Protein AF-A0A085VXF8-F1 (afdb_monomer_lite)

Radius of gyration: 22.29 Å; chains: 1; bounding box: 67×52×54 Å

Secondary structure (DSSP, 8-state):
------THHHHHHHHHHHHH---TT--SHHHHHHHHHHHHHHHHHHH-GGGS-HHHHHHHHTTHHHHHHHHHTTS--------------HHHHHHHHHHHHT--SHHHHHHHHHHHHHHHHHHHHHHHTSEEEE-TTSTT-EEEHHHHHHHHHHHHHHHH-HHHHHHHHHHHHHHHHHHHHS-HHHHHHHHHHHHHHHHHHIIIII-S--GGGT-THHHHHHHHHHHHHHHT-S--PPPPP-TTTT--

Organism: NCBI:txid394096

Structure (mmCIF, N/CA/C/O backbone):
data_AF-A0A085VXF8-F1
#
_entry.id   AF-A0A085VXF8-F1
#
loop_
_atom_site.group_PDB
_atom_site.id
_atom_site.type_symbol
_atom_site.label_atom_id
_atom_site.label_alt_id
_atom_site.label_comp_id
_atom_site.label_asym_id
_atom_site.label_entity_id
_atom_site.label_seq_id
_atom_site.pdbx_PDB_ins_code
_atom_site.Cartn_x
_atom_site.Cartn_y
_atom_site.Cartn_z
_atom_site.occupancy
_atom_site.B_iso_or_equiv
_atom_site.auth_seq_id
_atom_site.auth_comp_id
_atom_site.auth_asym_id
_atom_site.auth_atom_id
_atom_site.pdbx_PDB_model_num
ATOM 1 N N . MET A 1 1 ? -30.472 31.594 19.551 1.00 33.88 1 MET A N 1
ATOM 2 C CA . MET A 1 1 ? -30.897 31.025 18.254 1.00 33.88 1 MET A CA 1
ATOM 3 C C . MET A 1 1 ? -29.659 30.904 17.378 1.00 33.88 1 MET A C 1
ATOM 5 O O . MET A 1 1 ? -29.205 31.910 16.859 1.00 33.88 1 MET A O 1
ATOM 9 N N . VAL A 1 2 ? -29.049 29.718 17.310 1.00 32.12 2 VAL A N 1
ATOM 10 C CA . VAL A 1 2 ? -27.906 29.449 16.421 1.00 32.12 2 VAL A CA 1
ATOM 11 C C . VAL A 1 2 ? -28.437 28.615 15.266 1.00 32.12 2 VAL A C 1
ATOM 13 O O . VAL A 1 2 ? -28.963 27.520 15.462 1.00 32.12 2 VAL A O 1
ATOM 16 N N . GLU A 1 3 ? -28.378 29.188 14.076 1.00 31.44 3 GLU A N 1
ATOM 17 C CA . GLU A 1 3 ? -28.902 28.618 12.847 1.00 31.44 3 GLU A CA 1
ATOM 18 C C . GLU A 1 3 ? -28.078 27.383 12.447 1.00 31.44 3 GLU A C 1
ATOM 20 O O . GLU A 1 3 ? -26.906 27.480 12.084 1.00 31.44 3 GLU A O 1
ATOM 25 N N . ARG A 1 4 ? -28.682 26.189 12.551 1.00 34.66 4 ARG A N 1
ATOM 26 C CA . ARG A 1 4 ? -28.128 24.938 12.011 1.00 34.66 4 ARG A CA 1
ATOM 27 C C . ARG A 1 4 ? -28.086 25.048 10.485 1.00 34.66 4 ARG A C 1
ATOM 29 O O . ARG A 1 4 ? -29.091 24.828 9.808 1.00 34.66 4 ARG A O 1
ATOM 36 N N . SER A 1 5 ? -26.923 25.378 9.936 1.00 37.81 5 SER A N 1
ATOM 37 C CA . SER A 1 5 ? -26.675 25.334 8.497 1.00 37.81 5 SER A CA 1
ATOM 38 C C . SER A 1 5 ? -26.764 23.882 7.999 1.00 37.81 5 SER A C 1
ATOM 40 O O . SER A 1 5 ? -26.088 22.971 8.471 1.00 37.81 5 SER A O 1
ATOM 42 N N . ARG A 1 6 ? -27.710 23.654 7.082 1.00 37.44 6 ARG A N 1
ATOM 43 C CA . ARG A 1 6 ? -28.187 22.333 6.647 1.00 37.44 6 ARG A CA 1
ATOM 44 C C . ARG A 1 6 ? -27.132 21.570 5.810 1.00 37.44 6 ARG A C 1
ATOM 46 O O . ARG A 1 6 ? -26.628 22.136 4.837 1.00 37.44 6 ARG A O 1
ATOM 53 N N . PRO A 1 7 ? -26.884 20.268 6.072 1.00 39.09 7 PRO A N 1
ATOM 54 C CA . PRO A 1 7 ? -25.889 19.438 5.367 1.00 39.09 7 PRO A CA 1
ATOM 55 C C . PRO A 1 7 ? -26.190 19.176 3.876 1.00 39.09 7 PRO A C 1
ATOM 57 O O . PRO A 1 7 ? -25.305 18.773 3.122 1.00 39.09 7 PRO A O 1
ATOM 60 N N . HIS A 1 8 ? -27.403 19.468 3.397 1.00 40.31 8 HIS A N 1
ATOM 61 C CA . HIS A 1 8 ? -27.790 19.227 2.001 1.00 40.31 8 HIS A CA 1
ATOM 62 C C . HIS A 1 8 ? -27.061 20.112 0.973 1.00 40.31 8 HIS A C 1
ATOM 64 O O . HIS A 1 8 ? -26.901 19.709 -0.180 1.00 40.31 8 HIS A O 1
ATOM 70 N N . ARG A 1 9 ? -26.566 21.300 1.352 1.00 36.03 9 ARG A N 1
ATOM 71 C CA . ARG A 1 9 ? -25.911 22.208 0.388 1.00 36.03 9 ARG A CA 1
ATOM 72 C C . ARG A 1 9 ? -24.491 21.771 0.002 1.00 36.03 9 ARG A C 1
ATOM 74 O O . ARG A 1 9 ? -24.090 22.004 -1.134 1.00 36.03 9 ARG A O 1
ATOM 81 N N . PHE A 1 10 ? -23.764 21.075 0.879 1.00 40.28 10 PHE A N 1
ATOM 82 C CA . PHE A 1 10 ? -22.385 20.639 0.609 1.00 40.28 10 PHE A CA 1
ATOM 83 C C . PHE A 1 10 ? -22.302 19.364 -0.233 1.00 40.28 10 PHE A C 1
ATOM 85 O O . PHE A 1 10 ? -21.472 19.292 -1.136 1.00 40.28 10 PHE A O 1
ATOM 92 N N . MET A 1 11 ? -23.210 18.407 -0.021 1.00 34.22 11 MET A N 1
ATOM 93 C CA . MET A 1 11 ? -23.306 17.214 -0.872 1.00 34.22 11 MET A CA 1
ATOM 94 C C . MET A 1 11 ? -23.676 17.596 -2.311 1.00 34.22 11 MET A C 1
ATOM 96 O O . MET A 1 11 ? -23.074 17.112 -3.266 1.00 34.22 11 MET A O 1
ATOM 100 N N . THR A 1 12 ? -24.571 18.579 -2.459 1.00 36.88 12 THR A N 1
ATOM 101 C CA . THR A 1 12 ? -24.902 19.170 -3.761 1.00 36.88 12 THR A CA 1
ATOM 102 C C . THR A 1 12 ? -23.694 19.889 -4.370 1.00 36.88 12 THR A C 1
ATOM 104 O O . THR A 1 12 ? -23.459 19.751 -5.561 1.00 36.88 12 THR A O 1
ATOM 107 N N . CYS A 1 13 ? -22.884 20.602 -3.578 1.00 30.55 13 CYS A N 1
ATOM 108 C CA . CYS A 1 13 ? -21.695 21.308 -4.069 1.00 30.55 13 CYS A CA 1
ATOM 109 C C . CYS A 1 13 ? -20.580 20.352 -4.528 1.00 30.55 13 CYS A C 1
ATOM 111 O O . CYS A 1 13 ? -19.972 20.596 -5.560 1.00 30.55 13 CYS A O 1
ATOM 113 N N . PHE A 1 14 ? -20.361 19.231 -3.832 1.00 39.06 14 PHE A N 1
ATOM 114 C CA . PHE A 1 14 ? -19.355 18.226 -4.203 1.00 39.06 14 PHE A CA 1
ATOM 115 C C . PHE A 1 14 ? -19.774 17.412 -5.440 1.00 39.06 14 PHE A C 1
ATOM 117 O O . PHE A 1 14 ? -18.966 17.195 -6.339 1.00 39.06 14 PHE A O 1
ATOM 124 N N . ILE A 1 15 ? -21.061 17.055 -5.557 1.00 41.81 15 ILE A N 1
ATOM 125 C CA . ILE A 1 15 ? -21.627 16.460 -6.782 1.00 41.81 15 ILE A CA 1
ATOM 126 C C . ILE A 1 15 ? -21.530 17.448 -7.955 1.00 41.81 15 ILE A C 1
ATOM 128 O O . ILE A 1 15 ? -21.211 17.048 -9.073 1.00 41.81 15 ILE A O 1
ATOM 132 N N . LYS A 1 16 ? -21.743 18.746 -7.705 1.00 33.66 16 LYS A N 1
ATOM 133 C CA . LYS A 1 16 ? -21.642 19.802 -8.721 1.00 33.66 16 LYS A CA 1
ATOM 134 C C . LYS A 1 16 ? -20.190 20.093 -9.115 1.00 33.66 16 LYS A C 1
ATOM 136 O O . LYS A 1 16 ? -19.947 20.283 -10.298 1.00 33.66 16 LYS A O 1
ATOM 141 N N . LEU A 1 17 ? -19.230 20.016 -8.187 1.00 37.47 17 LEU A N 1
ATOM 142 C CA . LEU A 1 17 ? -17.788 20.104 -8.471 1.00 37.47 17 LEU A CA 1
ATOM 143 C C . LEU A 1 17 ? -17.320 18.931 -9.346 1.00 37.47 17 LEU A C 1
ATOM 145 O O . LEU A 1 17 ? -16.603 19.132 -10.319 1.00 37.47 17 LEU A O 1
ATOM 149 N N . MET A 1 18 ? -17.813 17.725 -9.052 1.00 39.22 18 MET A N 1
ATOM 150 C CA . MET A 1 18 ? -17.578 16.509 -9.843 1.00 39.22 18 MET A CA 1
ATOM 151 C C . MET A 1 18 ? -18.364 16.484 -11.168 1.00 39.22 18 MET A C 1
ATOM 153 O O . MET A 1 18 ? -18.125 15.617 -12.000 1.00 39.22 18 MET A O 1
ATOM 157 N N . SER A 1 19 ? -19.298 17.420 -11.374 1.00 40.38 19 SER A N 1
ATOM 158 C CA . SER A 1 19 ? -20.046 17.592 -12.629 1.00 40.38 19 SER A CA 1
ATOM 159 C C . SER A 1 19 ? -19.502 18.731 -13.504 1.00 40.38 19 SER A C 1
ATOM 161 O O . SER A 1 19 ? -19.897 18.832 -14.664 1.00 40.38 19 SER A O 1
ATOM 163 N N . TYR A 1 20 ? -18.629 19.605 -12.976 1.00 34.12 20 TYR A N 1
ATOM 164 C CA . TYR A 1 20 ? -18.229 20.846 -13.658 1.00 34.12 20 TYR A CA 1
ATOM 165 C C . TYR A 1 20 ? -16.979 20.723 -14.540 1.00 34.12 20 TYR A C 1
ATOM 167 O O . TYR A 1 20 ? -16.757 21.573 -15.396 1.00 34.12 20 TYR A O 1
ATOM 175 N N . HIS A 1 21 ? -16.194 19.653 -14.415 1.00 40.59 21 HIS A N 1
ATOM 176 C CA . HIS A 1 21 ? -15.080 19.397 -15.328 1.00 40.59 21 HIS A CA 1
ATOM 177 C C . HIS A 1 21 ? -15.437 18.319 -16.345 1.00 40.59 21 HIS A C 1
ATOM 179 O O . HIS A 1 21 ? -14.967 17.189 -16.292 1.00 40.59 21 HIS A O 1
ATOM 185 N N . ARG A 1 22 ? -16.232 18.716 -17.343 1.00 39.28 22 ARG A N 1
ATOM 186 C CA . ARG A 1 22 ? -16.152 18.101 -18.668 1.00 39.28 22 ARG A CA 1
ATOM 187 C C . ARG A 1 22 ? -14.847 18.617 -19.291 1.00 39.28 22 ARG A C 1
ATOM 189 O O . ARG A 1 22 ? -14.858 19.626 -19.984 1.00 39.28 22 ARG A O 1
ATOM 196 N N . LEU A 1 23 ? -13.708 18.020 -18.931 1.00 38.38 23 LEU A N 1
ATOM 197 C CA . LEU A 1 23 ? -12.455 18.243 -19.652 1.00 38.38 23 LEU A CA 1
ATOM 198 C C . LEU A 1 23 ? -12.508 17.351 -20.896 1.00 38.38 23 LEU A C 1
ATOM 200 O O . LEU A 1 23 ? -12.440 16.129 -20.753 1.00 38.38 23 LEU A O 1
ATOM 204 N N . PRO A 1 24 ? -12.694 17.916 -22.100 1.00 35.72 24 PRO A N 1
ATOM 205 C CA . PRO A 1 24 ? -12.599 17.127 -23.314 1.00 35.72 24 PRO A CA 1
ATOM 206 C C . PRO A 1 24 ? -11.140 16.667 -23.443 1.00 35.72 24 PRO A C 1
ATOM 208 O O . PRO A 1 24 ? -10.245 17.506 -23.384 1.00 35.72 24 PRO A O 1
ATOM 211 N N . HIS A 1 25 ? -10.925 15.353 -23.593 1.00 41.78 25 HIS A N 1
ATOM 212 C CA . HIS A 1 25 ? -9.652 14.661 -23.899 1.00 41.78 25 HIS A CA 1
ATOM 213 C C . HIS A 1 25 ? -8.932 13.813 -22.830 1.00 41.78 25 HIS A C 1
ATOM 215 O O . HIS A 1 25 ? -7.767 13.483 -23.033 1.00 41.78 25 HIS A O 1
ATOM 221 N N . VAL A 1 26 ? -9.586 13.320 -21.773 1.00 40.56 26 VAL A N 1
ATOM 222 C CA . VAL A 1 26 ? -9.009 12.203 -20.981 1.00 40.56 26 VAL A CA 1
ATOM 223 C C . VAL A 1 26 ? -10.089 11.158 -20.694 1.00 40.56 26 VAL A C 1
ATOM 225 O O . VAL A 1 26 ? -10.681 11.120 -19.618 1.00 40.56 26 VAL A O 1
ATOM 228 N N . GLU A 1 27 ? -10.440 10.372 -21.712 1.00 47.41 27 GLU A N 1
ATOM 229 C CA . GLU A 1 27 ? -11.676 9.580 -21.734 1.00 47.41 27 GLU A CA 1
ATOM 230 C C . GLU A 1 27 ? -11.461 8.104 -21.371 1.00 47.41 27 GLU A C 1
ATOM 232 O O . GLU A 1 27 ? -10.589 7.427 -21.911 1.00 47.41 27 GLU A O 1
ATOM 237 N N . GLY A 1 28 ? -12.306 7.613 -20.458 1.00 38.22 28 GLY A N 1
ATOM 238 C CA . GLY A 1 28 ? -12.488 6.197 -20.143 1.00 38.22 28 GLY A CA 1
ATOM 239 C C . GLY A 1 28 ? -12.200 5.864 -18.683 1.00 38.22 28 GLY A C 1
ATOM 240 O O . GLY A 1 28 ? -13.089 5.876 -17.835 1.00 38.22 28 GLY A O 1
ATOM 241 N N . GLU A 1 29 ? -10.945 5.557 -18.380 1.00 40.38 29 GLU A N 1
ATOM 242 C CA . GLU A 1 29 ? -10.567 4.820 -17.166 1.00 40.38 29 GLU A CA 1
ATOM 243 C C . GLU A 1 29 ? -10.688 5.642 -15.872 1.00 40.38 29 GLU A C 1
ATOM 245 O O . GLU A 1 29 ? -11.128 5.128 -14.842 1.00 40.38 29 GLU A O 1
ATOM 250 N N . PHE A 1 30 ? -10.373 6.940 -15.919 1.00 37.78 30 PHE A N 1
ATOM 251 C CA . PHE A 1 30 ? -10.487 7.829 -14.756 1.00 37.78 30 PHE A CA 1
ATOM 252 C C . PHE A 1 30 ? -11.949 8.071 -14.353 1.00 37.78 30 PHE A C 1
ATOM 254 O O . PHE A 1 30 ? -12.288 8.062 -13.169 1.00 37.78 30 PHE A O 1
ATOM 261 N N . GLN A 1 31 ? -12.834 8.218 -15.341 1.00 41.28 31 GLN A N 1
ATOM 262 C CA . GLN A 1 31 ? -14.266 8.387 -15.109 1.00 41.28 31 GLN A CA 1
ATOM 263 C C . GLN A 1 31 ? -14.889 7.100 -14.549 1.00 41.28 31 GLN A C 1
ATOM 265 O O . GLN A 1 31 ? -15.663 7.160 -13.597 1.00 41.28 31 GLN A O 1
ATOM 270 N N . VAL A 1 32 ? -14.458 5.933 -15.041 1.00 40.25 32 VAL A N 1
ATOM 271 C CA . VAL A 1 32 ? -14.844 4.622 -14.495 1.00 40.25 32 VAL A CA 1
ATOM 272 C C . VAL A 1 32 ? -14.402 4.464 -13.039 1.00 40.25 32 VAL A C 1
ATOM 274 O O . VAL A 1 32 ? -15.183 3.977 -12.227 1.00 40.25 32 VAL A O 1
ATOM 277 N N . ALA A 1 33 ? -13.199 4.912 -12.666 1.00 39.12 33 ALA A N 1
ATOM 278 C CA . ALA A 1 33 ? -12.745 4.876 -11.275 1.00 39.12 33 ALA A CA 1
ATOM 279 C C . ALA A 1 33 ? -13.597 5.784 -10.369 1.00 39.12 33 ALA A C 1
ATOM 281 O O . ALA A 1 33 ? -14.005 5.376 -9.282 1.00 39.12 33 ALA A O 1
ATOM 282 N N . VAL A 1 34 ? -13.929 6.991 -10.834 1.00 42.81 34 VAL A N 1
ATOM 283 C CA . VAL A 1 34 ? -14.815 7.922 -10.120 1.00 42.81 34 VAL A CA 1
ATOM 284 C C . VAL A 1 34 ? -16.231 7.355 -9.963 1.00 42.81 34 VAL A C 1
ATOM 286 O O . VAL A 1 34 ? -16.817 7.448 -8.881 1.00 42.81 34 VAL A O 1
ATOM 289 N N . ASP A 1 35 ? -16.776 6.729 -11.004 1.00 41.25 35 ASP A N 1
ATOM 290 C CA . ASP A 1 35 ? -18.110 6.127 -10.983 1.00 41.25 35 ASP A CA 1
ATOM 291 C C . ASP A 1 35 ? -18.150 4.817 -10.180 1.00 41.25 35 ASP A C 1
ATOM 293 O O . ASP A 1 35 ? -19.135 4.549 -9.491 1.00 41.25 35 ASP A O 1
ATOM 297 N N . ALA A 1 36 ? -17.060 4.047 -10.159 1.00 40.09 36 ALA A N 1
ATOM 298 C CA . ALA A 1 36 ? -16.898 2.881 -9.294 1.00 40.09 36 ALA A CA 1
ATOM 299 C C . ALA A 1 36 ? -16.831 3.284 -7.816 1.00 40.09 36 ALA A C 1
ATOM 301 O O . ALA A 1 36 ? -17.481 2.655 -6.980 1.00 40.09 36 ALA A O 1
ATOM 302 N N . VAL A 1 37 ? -16.125 4.376 -7.494 1.00 42.75 37 VAL A N 1
ATOM 303 C CA . VAL A 1 37 ? -16.149 4.967 -6.150 1.00 42.75 37 VAL A CA 1
ATOM 304 C C . VAL A 1 37 ? -17.568 5.407 -5.815 1.00 42.75 37 VAL A C 1
ATOM 306 O O . VAL A 1 37 ? -18.095 4.976 -4.797 1.00 42.75 37 VAL A O 1
ATOM 309 N N . ARG A 1 38 ? -18.244 6.163 -6.688 1.00 43.91 38 ARG A N 1
ATOM 310 C CA . ARG A 1 38 ? -19.644 6.578 -6.492 1.00 43.91 38 ARG A CA 1
ATOM 311 C C . ARG A 1 38 ? -20.573 5.384 -6.224 1.00 43.91 38 ARG A C 1
ATOM 313 O O . ARG A 1 38 ? -21.337 5.425 -5.266 1.00 43.91 38 ARG A O 1
ATOM 320 N N . CYS A 1 39 ? -20.467 4.310 -7.004 1.00 37.50 39 CYS A N 1
ATOM 321 C CA . CYS A 1 39 ? -21.265 3.093 -6.844 1.00 37.50 39 CYS A CA 1
ATOM 322 C C . CYS A 1 39 ? -20.961 2.359 -5.525 1.00 37.50 39 CYS A C 1
ATOM 324 O O . CYS A 1 39 ? -21.882 1.948 -4.817 1.00 37.50 39 CYS A O 1
ATOM 326 N N . ALA A 1 40 ? -19.684 2.254 -5.142 1.00 40.47 40 ALA A N 1
ATOM 327 C CA . ALA A 1 40 ? -19.268 1.646 -3.879 1.00 40.47 40 ALA A CA 1
ATOM 328 C C . ALA A 1 40 ? -19.741 2.455 -2.659 1.00 40.47 40 ALA A C 1
ATOM 330 O O . ALA A 1 40 ? -20.196 1.870 -1.675 1.00 40.47 40 ALA A O 1
ATOM 331 N N . LEU A 1 41 ? -19.707 3.793 -2.741 1.00 42.09 41 LEU A N 1
ATOM 332 C CA . LEU A 1 41 ? -20.268 4.694 -1.728 1.00 42.09 41 LEU A CA 1
ATOM 333 C C . LEU A 1 41 ? -21.777 4.451 -1.557 1.00 42.09 41 LEU A C 1
ATOM 335 O O . LEU A 1 41 ? -22.259 4.340 -0.430 1.00 42.09 41 LEU A O 1
ATOM 339 N N . THR A 1 42 ? -22.515 4.318 -2.665 1.00 42.88 42 THR A N 1
ATOM 340 C CA . THR A 1 42 ? -23.961 4.054 -2.654 1.00 42.88 42 THR A CA 1
ATOM 341 C C . THR A 1 42 ? -24.287 2.663 -2.108 1.00 42.88 42 THR A C 1
ATOM 343 O O . THR A 1 42 ? -25.163 2.534 -1.258 1.00 42.88 42 THR A O 1
ATOM 346 N N . GLN A 1 43 ? -23.564 1.616 -2.516 1.00 38.03 43 GLN A N 1
ATOM 347 C CA . GLN A 1 43 ? -23.802 0.265 -1.998 1.00 38.03 43 GLN A CA 1
ATOM 348 C C . GLN A 1 43 ? -23.461 0.118 -0.515 1.00 38.03 43 GLN A C 1
ATOM 350 O O . GLN A 1 43 ? -24.142 -0.620 0.196 1.00 38.03 43 GLN A O 1
ATOM 355 N N . GLN A 1 44 ? -22.419 0.800 -0.036 1.00 39.72 44 GLN A N 1
ATOM 356 C CA . GLN A 1 44 ? -22.062 0.763 1.377 1.00 39.72 44 GLN A CA 1
ATOM 357 C C . GLN A 1 44 ? -23.081 1.525 2.233 1.00 39.72 44 GLN A C 1
ATOM 359 O O . GLN A 1 44 ? -23.408 1.061 3.321 1.00 39.72 44 GLN A O 1
ATOM 364 N N . TYR A 1 45 ? -23.635 2.631 1.726 1.00 39.84 45 TYR A N 1
ATOM 365 C CA . TYR A 1 45 ? -24.741 3.342 2.373 1.00 39.84 45 TYR A CA 1
ATOM 366 C C . TYR A 1 45 ? -25.984 2.451 2.531 1.00 39.84 45 TYR A C 1
ATOM 368 O O . TYR A 1 45 ? -26.611 2.450 3.582 1.00 39.84 45 TYR A O 1
ATOM 376 N N . LEU A 1 46 ? -26.291 1.631 1.520 1.00 42.84 46 LEU A N 1
ATOM 377 C CA . LEU A 1 46 ? -27.424 0.699 1.542 1.00 42.84 46 LEU A CA 1
ATOM 378 C C . LEU A 1 46 ? -27.207 -0.536 2.439 1.00 42.84 46 LEU A C 1
ATOM 380 O O . LEU A 1 46 ? -28.179 -1.179 2.824 1.00 42.84 46 LEU A O 1
ATOM 384 N N . ARG A 1 47 ? -25.956 -0.894 2.762 1.00 43.16 47 ARG A N 1
ATOM 385 C CA . ARG A 1 47 ? -25.619 -2.065 3.600 1.00 43.16 47 ARG A CA 1
ATOM 386 C C . ARG A 1 47 ? -25.347 -1.743 5.068 1.00 43.16 47 ARG A C 1
ATOM 388 O O . ARG A 1 47 ? -25.211 -2.681 5.849 1.00 43.16 47 ARG A O 1
ATOM 395 N N . ASP A 1 48 ? -25.221 -0.471 5.439 1.00 41.72 48 ASP A N 1
ATOM 396 C CA . ASP A 1 48 ? -24.871 -0.064 6.801 1.00 41.72 48 ASP A CA 1
ATOM 397 C C . ASP A 1 48 ? -26.121 0.383 7.591 1.00 41.72 48 ASP A C 1
ATOM 399 O O . ASP A 1 48 ? -26.593 1.511 7.414 1.00 41.72 48 ASP A O 1
ATOM 403 N N . PRO A 1 49 ? -26.658 -0.456 8.498 1.00 44.75 49 PRO A N 1
ATOM 404 C CA . PRO A 1 49 ? -27.825 -0.112 9.313 1.00 44.75 49 PRO A CA 1
ATOM 405 C C . PRO A 1 49 ? -27.570 1.038 10.307 1.00 44.75 49 PRO A C 1
ATOM 407 O O . PRO A 1 49 ? -28.516 1.532 10.924 1.00 44.75 49 PRO A O 1
ATOM 410 N N . HIS A 1 50 ? -26.324 1.504 10.460 1.00 50.38 50 HIS A N 1
ATOM 411 C CA . HIS A 1 50 ? -25.962 2.623 11.332 1.00 50.38 50 HIS A CA 1
ATOM 412 C C . HIS A 1 50 ? -26.049 4.005 10.657 1.00 50.38 50 HIS A C 1
ATOM 414 O O . HIS A 1 50 ? -25.912 5.016 11.345 1.00 50.38 50 HIS A O 1
ATOM 420 N N . LEU A 1 51 ? -26.314 4.082 9.344 1.00 45.47 51 LEU A N 1
ATOM 421 C CA . LEU A 1 51 ? -26.506 5.351 8.614 1.00 45.47 51 LEU A CA 1
ATOM 422 C C . LEU A 1 51 ? -27.971 5.826 8.561 1.00 45.47 51 LEU A C 1
ATOM 424 O O . LEU A 1 51 ? -28.259 6.892 8.014 1.00 45.47 51 LEU A O 1
ATOM 428 N N . GLY A 1 52 ? -28.879 5.076 9.188 1.00 41.38 52 GLY A N 1
ATOM 429 C CA . GLY A 1 52 ? -30.298 5.392 9.318 1.00 41.38 52 GLY A CA 1
ATOM 430 C C . GLY A 1 52 ? -31.080 4.117 9.600 1.00 41.38 52 GLY A C 1
ATOM 431 O O . GLY A 1 52 ? -31.304 3.316 8.701 1.00 41.38 52 GLY A O 1
ATOM 432 N N . GLY A 1 53 ? -31.466 3.910 10.861 1.00 40.22 53 GLY A N 1
ATOM 433 C CA . GLY A 1 53 ? -32.208 2.722 11.282 1.00 40.22 53 GLY A CA 1
ATOM 434 C C . GLY A 1 53 ? -33.593 2.578 10.615 1.00 40.22 53 GLY A C 1
ATOM 435 O O . GLY A 1 53 ? -34.015 3.441 9.839 1.00 40.22 53 GLY A O 1
ATOM 436 N N . PRO A 1 54 ? -34.364 1.532 10.974 1.00 39.41 54 PRO A N 1
ATOM 437 C CA . PRO A 1 54 ? -35.635 1.143 10.334 1.00 39.41 54 PRO A CA 1
ATOM 438 C C . PRO A 1 54 ? -36.725 2.235 10.263 1.00 39.41 54 PRO A C 1
ATOM 440 O O . PRO A 1 54 ? -37.720 2.074 9.558 1.00 39.41 54 PRO A O 1
ATOM 443 N N . GLY A 1 55 ? -36.549 3.360 10.962 1.00 39.41 55 GLY A N 1
ATOM 444 C CA . GLY A 1 55 ? -37.424 4.531 10.881 1.00 39.41 55 GLY A CA 1
ATOM 445 C C . GLY A 1 55 ? -37.332 5.314 9.565 1.00 39.41 55 GLY A C 1
ATOM 446 O O . GLY A 1 55 ? -38.349 5.844 9.129 1.00 39.41 55 GLY A O 1
ATOM 447 N N . VAL A 1 56 ? -36.167 5.350 8.903 1.00 45.91 56 VAL A N 1
ATOM 448 C CA . VAL A 1 56 ? -36.006 6.015 7.589 1.00 45.91 56 VAL A CA 1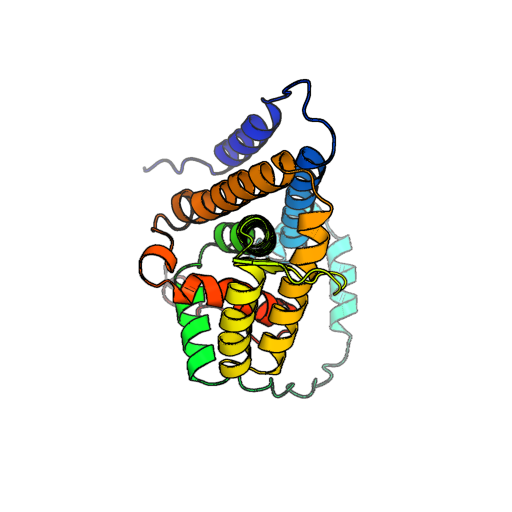
ATOM 449 C C . VAL A 1 56 ? -36.534 5.112 6.470 1.00 45.91 56 VAL A C 1
ATOM 451 O O . VAL A 1 56 ? -37.264 5.562 5.593 1.00 45.91 56 VAL A O 1
ATOM 454 N N . PHE A 1 57 ? -36.281 3.805 6.579 1.00 37.19 57 PHE A N 1
ATOM 455 C CA . PHE A 1 57 ? -36.777 2.783 5.650 1.00 37.19 57 PHE A CA 1
ATOM 456 C C . PHE A 1 57 ? -38.319 2.731 5.589 1.00 37.19 57 PHE A C 1
ATOM 458 O O . PHE A 1 57 ? -38.903 2.563 4.521 1.00 37.19 57 PHE A O 1
ATOM 465 N N . ARG A 1 58 ? -38.993 2.963 6.729 1.00 36.88 58 ARG A N 1
ATOM 466 C CA . ARG A 1 58 ? -40.462 3.076 6.832 1.00 36.88 58 ARG A CA 1
ATOM 467 C C . ARG A 1 58 ? -41.034 4.251 6.027 1.00 36.88 58 ARG A C 1
ATOM 469 O O . ARG A 1 58 ? -42.172 4.169 5.573 1.00 36.88 58 ARG A O 1
ATOM 476 N N . GLN A 1 59 ? -40.274 5.336 5.881 1.00 46.91 59 GLN A N 1
ATOM 477 C CA . GLN A 1 59 ? -40.725 6.553 5.206 1.00 46.91 59 GLN A CA 1
ATOM 478 C C . GLN A 1 59 ? -40.615 6.450 3.675 1.00 46.91 59 GLN A C 1
ATOM 480 O O . GLN A 1 59 ? -41.400 7.088 2.981 1.00 46.91 59 GLN A O 1
ATOM 485 N N . GLU A 1 60 ? -39.691 5.629 3.161 1.00 42.97 60 GLU A N 1
ATOM 486 C CA . GLU A 1 60 ? -39.444 5.477 1.717 1.00 42.97 60 GLU A CA 1
ATOM 487 C C . GLU A 1 60 ? -40.153 4.275 1.068 1.00 42.97 60 GLU A C 1
ATOM 489 O O . GLU A 1 60 ? -40.547 4.377 -0.090 1.00 42.97 60 GLU A O 1
ATOM 494 N N . PHE A 1 61 ? -40.365 3.160 1.783 1.00 44.84 61 PHE A N 1
ATOM 495 C CA . PHE A 1 61 ? -40.861 1.908 1.171 1.00 44.84 61 PHE A CA 1
ATOM 496 C C . PHE A 1 61 ? -42.254 1.453 1.633 1.00 44.84 61 PHE A C 1
ATOM 498 O O . PHE A 1 61 ? -42.803 0.494 1.091 1.00 44.84 61 PHE A O 1
ATOM 505 N N . GLY A 1 62 ? -42.871 2.146 2.594 1.00 49.53 62 GLY A N 1
ATOM 506 C CA . GLY A 1 62 ? -44.228 1.832 3.050 1.00 49.53 62 GLY A CA 1
ATOM 507 C C . GLY A 1 62 ? -44.387 0.408 3.613 1.00 49.53 62 GLY A C 1
ATOM 508 O O . GLY A 1 62 ? -43.448 -0.183 4.144 1.00 49.53 62 GLY A O 1
ATOM 509 N N . ALA A 1 63 ? -45.607 -0.133 3.537 1.00 46.81 63 ALA A N 1
ATOM 510 C CA . ALA A 1 63 ? -46.021 -1.360 4.226 1.00 46.81 63 ALA A CA 1
ATOM 511 C C . ALA A 1 63 ? -45.285 -2.650 3.789 1.00 46.81 63 ALA A C 1
ATOM 513 O O . ALA A 1 63 ? -45.217 -3.589 4.578 1.00 46.81 63 ALA A O 1
ATOM 514 N N . SER A 1 64 ? -44.676 -2.699 2.596 1.00 50.81 64 SER A N 1
ATOM 515 C CA . SER A 1 64 ? -44.019 -3.920 2.084 1.00 50.81 64 SER A CA 1
ATOM 516 C C . SER A 1 64 ? -42.715 -4.273 2.811 1.00 50.81 64 SER A C 1
ATOM 518 O O . SER A 1 64 ? -42.312 -5.433 2.850 1.00 50.81 64 SER A O 1
ATOM 520 N N . GLY A 1 65 ? -42.069 -3.297 3.461 1.00 44.56 65 GLY A N 1
ATOM 521 C CA . GLY A 1 65 ? -40.868 -3.538 4.265 1.00 44.56 65 GLY A CA 1
ATOM 522 C C . GLY A 1 65 ? -41.138 -4.308 5.564 1.00 44.56 65 GLY A C 1
ATOM 523 O O . GLY A 1 65 ? -40.217 -4.902 6.121 1.00 44.56 65 GLY A O 1
ATOM 524 N N . GLN A 1 66 ? -42.383 -4.319 6.058 1.00 48.56 66 GLN A N 1
ATOM 525 C CA . GLN A 1 66 ? -42.746 -5.066 7.267 1.00 48.56 66 GLN A CA 1
ATOM 526 C C . GLN A 1 66 ? -42.933 -6.565 7.009 1.00 48.56 66 GLN A C 1
ATOM 528 O O . GLN A 1 66 ? -42.629 -7.354 7.901 1.00 48.56 66 GLN A O 1
ATOM 533 N N . GLU A 1 67 ? -43.364 -6.966 5.811 1.00 53.44 67 GLU A N 1
ATOM 534 C CA . GLU A 1 67 ? -43.553 -8.383 5.464 1.00 53.44 67 GLU A CA 1
ATOM 535 C C . GLU A 1 67 ? -42.210 -9.126 5.404 1.00 53.44 67 GLU A C 1
ATOM 537 O O . GLU A 1 67 ? -42.074 -10.203 5.977 1.00 53.44 67 GLU A O 1
ATOM 542 N N . ILE A 1 68 ? -41.171 -8.485 4.859 1.00 48.53 68 ILE A N 1
ATOM 543 C CA . ILE A 1 68 ? -39.805 -9.036 4.792 1.00 48.53 68 ILE A CA 1
ATOM 544 C C . ILE A 1 68 ? -39.183 -9.193 6.195 1.00 48.53 68 ILE A C 1
ATOM 546 O O . ILE A 1 68 ? -38.452 -10.146 6.464 1.00 48.53 68 ILE A O 1
ATOM 550 N N . LEU A 1 69 ? -39.478 -8.273 7.121 1.00 46.78 69 LEU A N 1
ATOM 551 C CA . LEU A 1 69 ? -38.993 -8.352 8.506 1.00 46.78 69 LEU A CA 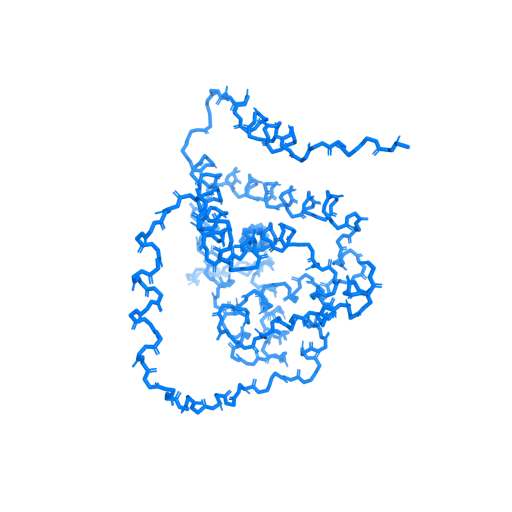1
ATOM 552 C C . LEU A 1 69 ? -39.750 -9.397 9.339 1.00 46.78 69 LEU A C 1
ATOM 554 O O . LEU A 1 69 ? -39.158 -9.991 10.239 1.00 46.78 69 LEU A O 1
ATOM 558 N N . ALA A 1 70 ? -41.032 -9.624 9.042 1.00 54.44 70 ALA A N 1
ATOM 559 C CA . ALA A 1 70 ? -41.843 -10.663 9.675 1.00 54.44 70 ALA A CA 1
ATOM 560 C C . ALA A 1 70 ? -41.437 -12.079 9.225 1.00 54.44 70 ALA A C 1
ATOM 562 O O . ALA A 1 70 ? -41.563 -13.032 9.989 1.00 54.44 70 ALA A O 1
ATOM 563 N N . GLU A 1 71 ? -40.902 -12.215 8.011 1.00 51.94 71 GLU A N 1
ATOM 564 C CA . GLU A 1 71 ? -40.386 -13.486 7.496 1.00 51.94 71 GLU A CA 1
ATOM 565 C C . GLU A 1 71 ? -39.042 -13.871 8.151 1.00 51.94 71 GLU A C 1
ATOM 567 O O . GLU A 1 71 ? -38.779 -15.043 8.417 1.00 51.94 71 GLU A O 1
ATOM 572 N N . PHE A 1 72 ? -38.217 -12.882 8.517 1.00 47.12 72 PHE A N 1
ATOM 573 C CA . PHE A 1 72 ? -36.934 -13.099 9.204 1.00 47.12 72 PHE A CA 1
ATOM 574 C C . PHE A 1 72 ? -37.056 -13.364 10.712 1.00 47.12 72 PHE A C 1
ATOM 576 O O . PHE A 1 72 ? -36.151 -13.958 11.300 1.00 47.12 72 PHE A O 1
ATOM 583 N N . SER A 1 73 ? -38.152 -12.947 11.351 1.00 51.72 73 SER A N 1
ATOM 584 C CA . SER A 1 73 ? -38.388 -13.156 12.787 1.00 51.72 73 SER A CA 1
ATOM 585 C C . SER A 1 73 ? -38.909 -14.554 13.138 1.00 51.72 73 SER A C 1
ATOM 587 O O . SER A 1 73 ? -38.974 -14.889 14.320 1.00 51.72 73 SER A O 1
ATOM 589 N N . TYR A 1 74 ? -39.234 -15.384 12.138 1.00 45.00 74 TYR A N 1
ATOM 590 C CA . TYR A 1 74 ? -39.660 -16.776 12.327 1.00 45.00 74 TYR A CA 1
ATOM 591 C C . TYR A 1 74 ? -38.518 -17.799 12.195 1.00 45.00 74 TYR A C 1
ATOM 593 O O . TYR A 1 74 ? -38.726 -18.998 12.389 1.00 45.00 74 TYR A O 1
ATOM 601 N N . LEU A 1 75 ? -37.297 -17.356 11.879 1.00 40.06 75 LEU A N 1
ATOM 602 C CA . LEU A 1 75 ? -36.145 -18.251 11.874 1.00 40.06 75 LEU A CA 1
ATOM 603 C C . LEU A 1 75 ? -35.762 -18.581 13.326 1.00 40.06 75 LEU A C 1
ATOM 605 O O . LEU A 1 75 ? -35.530 -17.657 14.110 1.00 40.06 75 LEU A O 1
ATOM 609 N N . PRO A 1 76 ? -35.696 -19.871 13.713 1.00 43.03 76 PRO A N 1
ATOM 610 C CA . PRO A 1 76 ? -35.258 -20.246 15.049 1.00 43.03 76 PRO A CA 1
ATOM 611 C C . PRO A 1 76 ? -33.883 -19.633 15.302 1.00 43.03 76 PRO A C 1
ATOM 613 O O . PRO A 1 76 ? -33.028 -19.649 14.414 1.00 43.03 76 PRO A O 1
ATOM 616 N N . HIS A 1 77 ? -33.680 -19.090 16.506 1.00 50.12 77 HIS A N 1
ATOM 617 C CA . HIS A 1 77 ? -32.370 -18.671 16.989 1.00 50.12 77 HIS A CA 1
ATOM 618 C C . HIS A 1 77 ? -31.449 -19.893 16.993 1.00 50.12 77 HIS A C 1
ATOM 620 O O . HIS A 1 77 ? -31.325 -20.607 17.983 1.00 50.12 77 HIS A O 1
ATOM 626 N N . THR A 1 78 ? -30.838 -20.186 15.851 1.00 44.19 78 THR A N 1
ATOM 627 C CA . THR A 1 78 ? -29.712 -21.093 15.786 1.00 44.19 78 THR A CA 1
ATOM 628 C C . THR A 1 78 ? -28.593 -20.384 16.520 1.00 44.19 78 THR A C 1
ATOM 630 O O . THR A 1 78 ? -28.100 -19.358 16.042 1.00 44.19 78 THR A O 1
ATOM 633 N N . ASP A 1 79 ? -28.229 -20.905 17.689 1.00 42.91 79 ASP A N 1
ATOM 634 C CA . ASP A 1 79 ? -26.987 -20.561 18.362 1.00 42.91 79 ASP A CA 1
ATOM 635 C C . ASP A 1 79 ? -25.848 -20.852 17.387 1.00 42.91 79 ASP A C 1
ATOM 637 O O . ASP A 1 79 ? -25.380 -21.983 17.234 1.00 42.91 79 ASP A O 1
ATOM 641 N N . PHE A 1 80 ? -25.438 -19.824 16.647 1.00 40.00 80 PHE A N 1
ATOM 642 C CA . PHE A 1 80 ? -24.230 -19.903 15.857 1.00 40.00 80 PHE A CA 1
ATOM 643 C C . PHE A 1 80 ? -23.097 -20.116 16.853 1.00 40.00 80 PHE A C 1
ATOM 645 O O . PHE A 1 80 ? -22.966 -19.303 17.776 1.00 40.00 80 PHE A O 1
ATOM 652 N N . PRO A 1 81 ? -22.271 -21.168 16.698 1.00 38.59 81 PRO A N 1
ATOM 653 C CA . PRO A 1 81 ? -21.085 -21.302 17.521 1.00 38.59 81 PRO A CA 1
ATOM 654 C C . PRO A 1 81 ? -20.335 -19.980 17.416 1.00 38.59 81 PRO A C 1
ATOM 656 O O . PRO A 1 81 ? -20.046 -19.517 16.306 1.00 38.59 81 PRO A O 1
ATOM 659 N N . THR A 1 82 ? -20.101 -19.333 18.559 1.00 47.41 82 THR A N 1
ATOM 660 C CA . THR A 1 82 ? -19.298 -18.120 18.650 1.00 47.41 82 THR A CA 1
ATOM 661 C C . THR A 1 82 ? -17.969 -18.462 18.016 1.00 47.41 82 THR A C 1
ATOM 663 O O . THR A 1 82 ? -17.138 -19.137 18.617 1.00 47.41 82 THR A O 1
ATOM 666 N N . ARG A 1 83 ? -17.805 -18.073 16.747 1.00 45.22 83 ARG A N 1
ATOM 667 C CA . ARG A 1 83 ? -16.585 -18.309 15.991 1.00 45.22 83 ARG A CA 1
ATOM 668 C C . ARG A 1 83 ? -15.482 -17.691 16.828 1.00 45.22 83 ARG A C 1
ATOM 670 O O . ARG A 1 83 ? -15.414 -16.464 16.926 1.00 45.22 83 ARG A O 1
ATOM 677 N N . THR A 1 84 ? -14.673 -18.525 17.473 1.00 51.56 84 THR A N 1
ATOM 678 C CA . THR A 1 84 ? -13.458 -18.101 18.154 1.00 51.56 84 THR A CA 1
ATOM 679 C C . THR A 1 84 ? -12.605 -17.473 17.069 1.00 51.56 84 THR A C 1
ATOM 681 O O . THR A 1 84 ? -12.009 -18.158 16.238 1.00 51.56 84 THR A O 1
ATOM 684 N N . ARG A 1 85 ? -12.674 -16.141 16.971 1.00 57.59 85 ARG A N 1
ATOM 685 C CA . ARG A 1 85 ? -11.889 -15.404 15.990 1.00 57.59 85 ARG A CA 1
ATOM 686 C C . ARG A 1 85 ? -10.428 -15.712 16.309 1.00 57.59 85 ARG A C 1
ATOM 688 O O . ARG A 1 85 ? -10.078 -15.659 17.492 1.00 57.59 85 ARG A O 1
ATOM 695 N N . PRO A 1 86 ? -9.599 -16.059 15.309 1.00 59.78 86 PRO A N 1
ATOM 696 C CA . PRO A 1 86 ? -8.173 -16.204 15.542 1.00 59.78 86 PRO A CA 1
ATOM 697 C C . PRO A 1 86 ? -7.698 -14.934 16.241 1.00 59.78 86 PRO A C 1
ATOM 699 O O . PRO A 1 86 ? -7.955 -13.829 15.762 1.00 59.78 86 PRO A O 1
ATOM 702 N N . MET A 1 87 ? -7.106 -15.082 17.421 1.00 67.44 87 MET A N 1
ATOM 703 C CA . MET A 1 87 ? -6.633 -13.924 18.160 1.00 67.44 87 MET A CA 1
ATOM 704 C C . MET A 1 87 ? -5.433 -13.360 17.406 1.00 67.44 87 MET A C 1
ATOM 706 O O . MET A 1 87 ? -4.409 -14.033 17.286 1.00 67.44 87 MET A O 1
ATOM 710 N N . LEU A 1 88 ? -5.570 -12.138 16.888 1.00 83.75 88 LEU A N 1
ATOM 711 C CA . LEU A 1 88 ? -4.439 -11.380 16.362 1.00 83.75 88 LEU A CA 1
ATOM 712 C C . LEU A 1 88 ? -3.348 -11.301 17.436 1.00 83.75 88 LEU A C 1
ATOM 714 O O . LEU A 1 88 ? -3.636 -11.213 18.633 1.00 83.75 88 LEU A O 1
ATOM 718 N N . ASN A 1 89 ? -2.088 -11.285 17.005 1.00 88.06 89 ASN A N 1
ATOM 719 C CA . ASN A 1 89 ? -0.968 -10.979 17.889 1.00 88.06 89 ASN A CA 1
ATOM 720 C C . ASN A 1 89 ? -1.275 -9.688 18.683 1.00 88.06 89 ASN A C 1
ATOM 722 O O . ASN A 1 89 ? -1.598 -8.680 18.050 1.00 88.06 89 ASN A O 1
ATOM 726 N N . PRO A 1 90 ? -1.144 -9.658 20.025 1.00 89.88 90 PRO A N 1
ATOM 727 C CA . PRO A 1 90 ? -1.480 -8.480 20.830 1.00 89.88 90 PRO A CA 1
ATOM 728 C C . PRO A 1 90 ? -0.789 -7.189 20.377 1.00 89.88 90 PRO A C 1
ATOM 730 O O . PRO A 1 90 ? -1.376 -6.112 20.448 1.00 89.88 90 PRO A O 1
ATOM 733 N N . ARG A 1 91 ? 0.446 -7.286 19.865 1.00 91.31 91 ARG A N 1
ATOM 734 C CA . ARG A 1 91 ? 1.160 -6.126 19.310 1.00 91.31 91 ARG A CA 1
ATOM 735 C C . ARG A 1 91 ? 0.504 -5.623 18.028 1.00 91.31 91 ARG A C 1
ATOM 737 O O . ARG A 1 91 ? 0.339 -4.421 17.870 1.00 91.31 91 ARG A O 1
ATOM 744 N N . LEU A 1 92 ? 0.111 -6.530 17.133 1.00 92.50 92 LEU A N 1
ATOM 745 C CA . LEU A 1 92 ? -0.583 -6.177 15.894 1.00 92.50 92 LEU A CA 1
ATOM 746 C C . LEU A 1 92 ? -1.981 -5.617 16.181 1.00 92.50 92 LEU A C 1
ATOM 748 O O . LEU A 1 92 ? -2.370 -4.620 15.583 1.00 92.50 92 LEU A O 1
ATOM 752 N N . GLN A 1 93 ? -2.696 -6.203 17.142 1.00 92.31 93 GLN A N 1
ATOM 753 C CA . GLN A 1 93 ? -3.970 -5.680 17.630 1.00 92.31 93 GLN A CA 1
ATOM 754 C C . GLN A 1 93 ? -3.820 -4.230 18.112 1.00 92.31 93 GLN A C 1
ATOM 756 O O . GLN A 1 93 ? -4.585 -3.374 17.684 1.00 92.31 93 GLN A O 1
ATOM 761 N N . ALA A 1 94 ? -2.799 -3.932 18.924 1.00 91.69 94 ALA A N 1
ATOM 762 C CA . ALA A 1 94 ? -2.533 -2.570 19.386 1.00 91.69 94 ALA A CA 1
ATOM 763 C C . ALA A 1 94 ? -2.218 -1.603 18.230 1.00 91.69 94 ALA A C 1
ATOM 765 O O . ALA A 1 94 ? -2.700 -0.475 18.232 1.00 91.69 94 ALA A O 1
ATOM 766 N N . LEU A 1 95 ? -1.459 -2.047 17.221 1.00 93.12 95 LEU A N 1
ATOM 767 C CA . LEU A 1 95 ? -1.194 -1.254 16.015 1.00 93.12 95 LEU A CA 1
ATOM 768 C C . LEU A 1 95 ? -2.470 -0.975 15.207 1.00 93.12 95 LEU A C 1
ATOM 770 O O . LEU A 1 95 ? -2.637 0.126 14.690 1.00 93.12 95 LEU A O 1
ATOM 774 N N . PHE A 1 96 ? -3.375 -1.949 15.097 1.00 93.69 96 PHE A N 1
ATOM 775 C CA . PHE A 1 96 ? -4.665 -1.767 14.431 1.00 93.69 96 PHE A CA 1
ATOM 776 C C . PHE A 1 96 ? -5.603 -0.856 15.213 1.00 93.69 96 PHE A C 1
ATOM 778 O O . PHE A 1 96 ? -6.277 -0.032 14.602 1.00 93.69 96 PHE A O 1
ATOM 785 N N . ASP A 1 97 ? -5.630 -0.967 16.538 1.00 92.44 97 ASP A N 1
ATOM 786 C CA . ASP A 1 97 ? -6.443 -0.104 17.393 1.00 92.44 97 ASP A CA 1
ATOM 787 C C . ASP A 1 97 ? -5.940 1.347 17.353 1.00 92.44 97 ASP A C 1
ATOM 789 O O . ASP A 1 97 ? -6.742 2.272 17.209 1.00 92.44 97 ASP A O 1
ATOM 793 N N . ASP A 1 98 ? -4.619 1.550 17.385 1.00 91.06 98 ASP A N 1
ATOM 794 C CA . ASP A 1 98 ? -3.985 2.861 17.215 1.00 91.06 98 ASP A CA 1
ATOM 795 C C . ASP A 1 98 ? -4.288 3.453 15.829 1.00 91.06 98 ASP A C 1
ATOM 797 O O . ASP A 1 98 ? -4.798 4.571 15.728 1.00 91.06 98 ASP A O 1
ATOM 801 N N . TYR A 1 99 ? -4.096 2.668 14.761 1.00 91.19 99 TYR A N 1
ATOM 802 C CA . TYR A 1 99 ? -4.446 3.073 13.397 1.00 91.19 99 TYR A CA 1
ATOM 803 C C . TYR A 1 99 ? -5.935 3.412 13.266 1.00 91.19 99 TYR A C 1
ATOM 805 O O . TYR A 1 99 ? -6.300 4.428 12.681 1.00 91.19 99 TYR A O 1
ATOM 813 N N . PHE A 1 100 ? -6.826 2.601 13.836 1.00 90.75 100 PHE A N 1
ATOM 814 C CA . PHE A 1 100 ? -8.258 2.871 13.803 1.00 90.75 100 PHE A CA 1
ATOM 815 C C . PHE A 1 100 ? -8.605 4.160 14.559 1.00 90.75 100 PHE A C 1
ATOM 817 O O . PHE A 1 100 ? -9.431 4.940 14.084 1.00 90.75 100 PHE A O 1
ATOM 824 N N . SER A 1 101 ? -7.958 4.433 15.697 1.00 89.25 101 SER A N 1
ATOM 825 C CA . SER A 1 101 ? -8.212 5.623 16.523 1.00 89.25 101 SER A CA 1
ATOM 826 C C . SER A 1 101 ? -7.968 6.950 15.788 1.00 89.25 101 SER A C 1
ATOM 828 O O . SER A 1 101 ? -8.624 7.950 16.088 1.00 89.25 101 SER A O 1
ATOM 830 N N . SER A 1 102 ? -7.088 6.958 14.781 1.00 85.62 102 SER A N 1
ATOM 831 C CA . SER A 1 102 ? -6.836 8.124 13.928 1.00 85.62 102 SER A CA 1
ATOM 832 C C . SER A 1 102 ? -7.765 8.228 12.708 1.00 85.62 102 SER A C 1
ATOM 834 O O . SER A 1 102 ? -7.712 9.230 11.993 1.00 85.62 102 SER A O 1
ATOM 836 N N . HIS A 1 103 ? -8.651 7.244 12.499 1.00 88.94 103 HIS A N 1
ATOM 837 C CA . HIS A 1 103 ? -9.579 7.149 11.364 1.00 88.94 103 HIS A CA 1
ATOM 838 C C . HIS A 1 103 ? -11.017 6.838 11.831 1.00 88.94 103 HIS A C 1
ATOM 840 O O . HIS A 1 103 ? -11.600 5.783 11.544 1.00 88.94 103 HIS A O 1
ATOM 846 N N . GLN A 1 104 ? -11.620 7.762 12.579 1.00 87.06 104 GLN A N 1
ATOM 847 C CA . GLN A 1 104 ? -12.944 7.578 13.184 1.00 87.06 104 GLN A CA 1
ATOM 848 C C . GLN A 1 104 ? -14.094 8.038 12.281 1.00 87.06 104 GLN A C 1
ATOM 850 O O . GLN A 1 104 ? -15.212 7.524 12.405 1.00 87.06 104 GLN A O 1
ATOM 855 N N . HIS A 1 105 ? -13.858 8.954 11.342 1.00 87.06 105 HIS A N 1
ATOM 856 C CA . HIS A 1 105 ? -14.921 9.423 10.465 1.00 87.06 105 HIS A CA 1
ATOM 857 C C . HIS A 1 105 ? -15.220 8.387 9.361 1.00 87.06 105 HIS A C 1
ATOM 859 O O . HIS A 1 105 ? -14.307 7.968 8.643 1.00 87.06 105 HIS A O 1
ATOM 865 N N . PRO A 1 106 ? -16.488 7.976 9.150 1.00 85.75 106 PRO A N 1
ATOM 866 C CA . PRO A 1 106 ? -16.836 6.914 8.199 1.00 85.75 106 PRO A CA 1
ATOM 867 C C . PRO A 1 106 ? -16.422 7.233 6.760 1.00 85.75 106 PRO A C 1
ATOM 869 O O . PRO A 1 106 ? -15.930 6.350 6.059 1.00 85.75 106 PRO A O 1
ATOM 872 N N . ILE A 1 107 ? -16.553 8.496 6.339 1.00 83.38 107 ILE A N 1
ATOM 873 C CA . ILE A 1 107 ? -16.122 8.924 5.002 1.00 83.38 107 ILE A CA 1
ATOM 874 C C . ILE A 1 107 ? -14.597 8.897 4.870 1.00 83.38 107 ILE A C 1
ATOM 876 O O . ILE A 1 107 ? -14.100 8.439 3.849 1.00 83.38 107 ILE A O 1
ATOM 880 N N . ASN A 1 108 ? -13.847 9.280 5.909 1.00 88.88 108 ASN A N 1
ATOM 881 C CA . ASN A 1 108 ? -12.389 9.185 5.873 1.00 88.88 108 ASN A CA 1
ATOM 882 C C . ASN A 1 108 ? -11.927 7.721 5.802 1.00 88.88 108 ASN A C 1
ATOM 884 O O . ASN A 1 108 ? -11.063 7.371 5.007 1.00 88.88 108 ASN A O 1
ATOM 888 N N . ARG A 1 109 ? -12.555 6.813 6.557 1.00 89.00 109 ARG A N 1
ATOM 889 C CA . ARG A 1 109 ? -12.267 5.376 6.413 1.00 89.00 109 ARG A CA 1
ATOM 890 C C . ARG A 1 109 ? -12.529 4.867 5.002 1.00 89.00 109 ARG A C 1
ATOM 892 O O . ARG A 1 109 ? -11.832 3.977 4.529 1.00 89.00 109 ARG A O 1
ATOM 899 N N . LEU A 1 110 ? -13.548 5.396 4.341 1.00 88.19 110 LEU A N 1
ATOM 900 C CA . LEU A 1 110 ? -13.920 4.984 2.998 1.00 88.19 110 LEU A CA 1
ATOM 901 C C . LEU A 1 110 ? -12.940 5.500 1.946 1.00 88.19 110 LEU A C 1
ATOM 903 O O . LEU A 1 110 ? -12.506 4.720 1.099 1.00 88.19 110 LEU A O 1
ATOM 907 N N . THR A 1 111 ? -12.507 6.759 2.052 1.00 88.31 111 THR A N 1
ATOM 908 C CA . THR A 1 111 ? -11.421 7.270 1.205 1.00 88.31 111 THR A CA 1
ATOM 909 C C . THR A 1 111 ? -10.154 6.438 1.388 1.00 88.31 111 THR A C 1
ATOM 911 O O . THR A 1 111 ? -9.520 6.099 0.397 1.00 88.31 111 THR A O 1
ATOM 914 N N . HIS A 1 112 ? -9.837 6.002 2.611 1.00 91.00 112 HIS A N 1
ATOM 915 C CA . HIS A 1 112 ? -8.708 5.107 2.883 1.00 91.00 112 HIS A CA 1
ATOM 916 C C . HIS A 1 112 ? -8.867 3.725 2.248 1.00 91.00 112 HIS A C 1
ATOM 918 O O . HIS A 1 112 ? -7.938 3.243 1.608 1.00 91.00 112 HIS A O 1
ATOM 924 N N . LYS A 1 113 ? -10.042 3.098 2.368 1.00 88.06 113 LYS A N 1
ATOM 925 C CA . LYS A 1 113 ? -10.323 1.790 1.748 1.00 88.06 113 LYS A CA 1
ATOM 926 C C . LYS A 1 113 ? -10.104 1.797 0.232 1.00 88.06 113 LYS A C 1
ATOM 928 O O . LYS A 1 113 ? -9.641 0.800 -0.309 1.00 88.06 113 LYS A O 1
ATOM 933 N N . VAL A 1 114 ? -10.428 2.903 -0.439 1.00 89.00 114 VAL A N 1
ATOM 934 C CA . VAL A 1 114 ? -10.216 3.068 -1.886 1.00 89.00 114 VAL A CA 1
ATOM 935 C C . VAL A 1 114 ? -8.776 3.472 -2.201 1.00 89.00 114 VAL A C 1
ATOM 937 O O . VAL A 1 114 ? -8.166 2.923 -3.114 1.00 89.00 114 VAL A O 1
ATOM 940 N N . ALA A 1 115 ? -8.224 4.432 -1.459 1.00 92.62 115 ALA A N 1
ATOM 941 C CA . ALA A 1 115 ? -6.918 4.999 -1.757 1.00 92.62 115 ALA A CA 1
ATOM 942 C C . ALA A 1 115 ? -5.768 4.040 -1.434 1.00 92.62 115 ALA A C 1
ATOM 944 O O . ALA A 1 115 ? -4.803 4.019 -2.183 1.00 92.62 115 ALA A O 1
ATOM 945 N N . ILE A 1 116 ? -5.856 3.220 -0.379 1.00 93.88 116 ILE A N 1
ATOM 946 C CA . ILE A 1 116 ? -4.764 2.316 0.025 1.00 93.88 116 ILE A CA 1
ATOM 947 C C . ILE A 1 116 ? -4.356 1.359 -1.113 1.00 93.88 116 ILE A C 1
ATOM 949 O O . ILE A 1 116 ? -3.171 1.348 -1.443 1.00 93.88 116 ILE A O 1
ATOM 953 N N . PRO A 1 117 ? -5.266 0.603 -1.768 1.00 93.88 117 PRO A N 1
ATOM 954 C CA . PRO A 1 117 ? -4.890 -0.256 -2.897 1.00 93.88 117 PRO A CA 1
ATOM 955 C C . PRO A 1 117 ? -4.228 0.504 -4.056 1.00 93.88 117 PRO A C 1
ATOM 957 O O . PRO A 1 117 ? -3.227 0.054 -4.611 1.00 93.88 117 PRO A O 1
ATOM 960 N N . VAL A 1 118 ? -4.764 1.679 -4.393 1.00 95.06 118 VAL A N 1
ATOM 961 C CA . VAL A 1 118 ? -4.283 2.551 -5.480 1.00 95.06 118 VAL A CA 1
ATOM 962 C C . VAL A 1 118 ? -2.897 3.125 -5.149 1.00 95.06 118 VAL A C 1
ATOM 964 O O . VAL A 1 118 ? -2.016 3.162 -6.008 1.00 95.06 118 VAL A O 1
ATOM 967 N N . ILE A 1 119 ? -2.678 3.510 -3.889 1.00 95.94 119 ILE A N 1
ATOM 968 C CA . ILE A 1 119 ? -1.404 4.020 -3.376 1.00 95.94 119 ILE A CA 1
ATOM 969 C C . ILE A 1 119 ? -0.334 2.932 -3.384 1.00 95.94 119 ILE A C 1
ATOM 971 O O . ILE A 1 119 ? 0.760 3.141 -3.905 1.00 95.94 119 ILE A O 1
ATOM 975 N N . VAL A 1 120 ? -0.660 1.738 -2.885 1.00 97.62 120 VAL A N 1
ATOM 976 C CA . VAL A 1 120 ? 0.248 0.584 -2.933 1.00 97.62 120 VAL A CA 1
ATOM 977 C C . VAL A 1 120 ? 0.655 0.269 -4.374 1.00 97.62 120 VAL A C 1
ATOM 979 O O . VAL A 1 120 ? 1.846 0.091 -4.633 1.00 97.62 120 VAL A O 1
ATOM 982 N N . LEU A 1 121 ? -0.298 0.260 -5.314 1.00 98.00 121 LEU A N 1
ATOM 983 C CA . LEU A 1 121 ? -0.021 -0.004 -6.726 1.00 98.00 121 LEU A CA 1
ATOM 984 C C . LEU A 1 121 ? 0.996 0.983 -7.309 1.00 98.00 121 LEU A C 1
ATOM 986 O O . LEU A 1 121 ? 2.009 0.546 -7.855 1.00 98.00 121 LEU A O 1
ATOM 990 N N . HIS A 1 122 ? 0.763 2.297 -7.195 1.00 97.62 122 HIS A N 1
ATOM 991 C CA . HIS A 1 122 ? 1.698 3.250 -7.798 1.00 97.62 122 HIS A CA 1
ATOM 992 C C . HIS A 1 122 ? 3.044 3.283 -7.066 1.00 97.62 122 HIS A C 1
ATOM 994 O O . HIS A 1 122 ? 4.060 3.493 -7.720 1.00 97.62 122 HIS A O 1
ATOM 1000 N N . ILE A 1 123 ? 3.089 3.082 -5.739 1.00 98.00 123 ILE A N 1
ATOM 1001 C CA . ILE A 1 123 ? 4.359 3.036 -4.998 1.00 98.00 123 ILE A CA 1
ATOM 1002 C C . ILE A 1 123 ? 5.203 1.874 -5.519 1.00 98.00 123 ILE A C 1
ATOM 1004 O O . ILE A 1 123 ? 6.361 2.080 -5.872 1.00 98.00 123 ILE A O 1
ATOM 1008 N N . VAL A 1 124 ? 4.623 0.673 -5.618 1.00 98.06 124 VAL A N 1
ATOM 1009 C CA . VAL A 1 124 ? 5.332 -0.495 -6.157 1.00 98.06 124 VAL A CA 1
ATOM 1010 C C . VAL A 1 124 ? 5.776 -0.234 -7.597 1.00 98.06 124 VAL A C 1
ATOM 1012 O O . VAL A 1 124 ? 6.947 -0.437 -7.905 1.00 98.06 124 VAL A O 1
ATOM 1015 N N . ALA A 1 125 ? 4.888 0.279 -8.454 1.00 97.75 125 ALA A N 1
ATOM 1016 C CA . ALA A 1 125 ? 5.202 0.557 -9.855 1.00 97.75 125 ALA A CA 1
ATOM 1017 C C . ALA A 1 125 ? 6.337 1.584 -10.022 1.00 97.75 125 ALA A C 1
ATOM 1019 O O . ALA A 1 125 ? 7.279 1.342 -10.770 1.00 97.75 125 ALA A O 1
ATOM 1020 N N . MET A 1 126 ? 6.287 2.709 -9.304 1.00 98.38 126 MET A N 1
ATOM 1021 C CA . MET A 1 126 ? 7.298 3.766 -9.412 1.00 98.38 126 MET A CA 1
ATOM 1022 C C . MET A 1 126 ? 8.648 3.341 -8.829 1.00 98.38 126 MET A C 1
ATOM 1024 O O . MET A 1 126 ? 9.687 3.689 -9.385 1.00 98.38 126 MET A O 1
ATOM 1028 N N . LEU A 1 127 ? 8.661 2.569 -7.737 1.00 98.19 127 LEU A N 1
ATOM 1029 C CA . LEU A 1 127 ? 9.905 2.004 -7.209 1.00 98.19 127 LEU A CA 1
ATOM 1030 C C . LEU A 1 127 ? 10.493 0.949 -8.157 1.00 98.19 127 LEU A C 1
ATOM 1032 O O . LEU A 1 127 ? 11.713 0.819 -8.246 1.00 98.19 127 LEU A O 1
ATOM 1036 N N . ASP A 1 128 ? 9.656 0.214 -8.891 1.00 96.62 128 ASP A N 1
ATOM 1037 C CA . ASP A 1 128 ? 10.108 -0.752 -9.896 1.00 96.62 128 ASP A CA 1
ATOM 1038 C C . ASP A 1 128 ? 10.778 -0.084 -11.112 1.00 96.62 128 ASP A C 1
ATOM 1040 O O . ASP A 1 128 ? 11.601 -0.706 -11.778 1.00 96.62 128 ASP A O 1
ATOM 1044 N N . TRP A 1 129 ? 10.520 1.203 -11.375 1.00 96.31 129 TRP A N 1
ATOM 1045 C CA . TRP A 1 129 ? 11.228 1.956 -12.422 1.00 96.31 129 TRP A CA 1
ATOM 1046 C C . TRP A 1 129 ? 12.710 2.187 -12.103 1.00 96.31 129 TRP A C 1
ATOM 1048 O O . TRP A 1 129 ? 13.513 2.417 -13.009 1.00 96.31 129 TRP A O 1
ATOM 1058 N N . VAL A 1 130 ? 13.093 2.115 -10.825 1.00 97.12 130 VAL A N 1
ATOM 1059 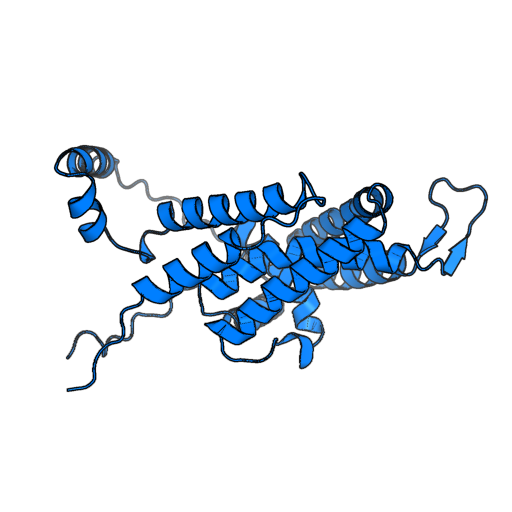C CA . VAL A 1 130 ? 14.474 2.316 -10.381 1.00 97.12 130 VAL A CA 1
ATOM 1060 C C . VAL A 1 130 ? 15.215 0.981 -10.420 1.00 97.12 130 VAL A C 1
ATOM 1062 O O . VAL A 1 130 ? 15.158 0.188 -9.479 1.00 97.12 130 VAL A O 1
ATOM 1065 N N . LYS A 1 131 ? 15.928 0.728 -11.520 1.00 95.19 131 LYS A N 1
ATOM 1066 C CA . LYS A 1 131 ? 16.781 -0.458 -11.677 1.00 95.19 131 LYS A CA 1
ATOM 1067 C C . LYS A 1 131 ? 18.070 -0.291 -10.872 1.00 95.19 131 LYS A C 1
ATOM 1069 O O . LYS A 1 131 ? 18.798 0.676 -11.072 1.00 95.19 131 LYS A O 1
ATOM 1074 N N . LEU A 1 132 ? 18.348 -1.232 -9.971 1.00 94.75 132 LEU A N 1
ATOM 1075 C CA . LEU A 1 132 ? 19.567 -1.255 -9.157 1.00 94.75 132 LEU A CA 1
ATOM 1076 C C . LEU A 1 132 ? 20.646 -2.116 -9.814 1.00 94.75 132 LEU A C 1
ATOM 1078 O O . LEU A 1 132 ? 21.805 -1.719 -9.883 1.00 94.75 132 LEU A O 1
ATOM 1082 N N . PHE A 1 133 ? 20.255 -3.295 -10.299 1.00 93.56 133 PHE A N 1
ATOM 1083 C CA . PHE A 1 133 ? 21.137 -4.215 -11.006 1.00 93.56 133 PHE A CA 1
ATOM 1084 C C . PHE A 1 133 ? 20.354 -4.965 -12.082 1.00 93.56 133 PHE A C 1
ATOM 1086 O O . PHE A 1 133 ? 19.215 -5.362 -11.849 1.00 93.56 133 PHE A O 1
ATOM 1093 N N . SER A 1 134 ? 20.967 -5.191 -13.238 1.00 90.25 134 SER A N 1
ATOM 1094 C CA . SER A 1 134 ? 20.400 -6.018 -14.305 1.00 90.25 134 SER A CA 1
ATOM 1095 C C . SER A 1 134 ? 21.192 -7.310 -14.414 1.00 90.25 134 SER A C 1
ATOM 1097 O O . SER A 1 134 ? 22.419 -7.281 -14.445 1.00 90.25 134 SER A O 1
ATOM 1099 N N . PHE A 1 135 ? 20.492 -8.436 -14.505 1.00 87.81 135 PHE A N 1
ATOM 1100 C CA . PHE A 1 135 ? 21.049 -9.765 -14.735 1.00 87.81 135 PHE A CA 1
ATOM 1101 C C . PHE A 1 135 ? 20.651 -10.237 -16.144 1.00 87.81 135 PHE A C 1
ATOM 1103 O O . PHE A 1 135 ? 19.604 -10.874 -16.312 1.00 87.81 135 PHE A O 1
ATOM 1110 N N . PRO A 1 136 ? 21.450 -9.923 -17.184 1.00 79.81 136 PRO A N 1
ATOM 1111 C CA . PRO A 1 136 ? 21.163 -10.363 -18.544 1.00 79.81 136 PRO A CA 1
ATOM 1112 C C . PRO A 1 136 ? 21.138 -11.897 -18.596 1.00 79.81 136 PRO A C 1
ATOM 1114 O O . PRO A 1 136 ? 22.118 -12.542 -18.234 1.00 79.81 136 PRO A O 1
ATOM 1117 N N . GLY A 1 137 ? 20.014 -12.481 -19.023 1.00 77.81 137 GLY A N 1
ATOM 1118 C CA . GLY A 1 137 ? 19.833 -13.937 -19.143 1.00 77.81 137 GLY A CA 1
ATOM 1119 C C . GLY A 1 137 ? 18.774 -14.547 -18.219 1.00 77.81 137 GLY A C 1
ATOM 1120 O O . GLY A 1 137 ? 18.370 -15.686 -18.439 1.00 77.81 137 GLY A O 1
ATOM 1121 N N . LEU A 1 138 ? 18.264 -13.797 -17.238 1.00 78.12 138 LEU A N 1
ATOM 1122 C CA . LEU A 1 138 ? 17.127 -14.208 -16.407 1.00 78.12 138 LEU A CA 1
ATOM 1123 C C . LEU A 1 138 ? 15.851 -13.478 -16.867 1.00 78.12 138 LEU A C 1
ATOM 1125 O O . LEU A 1 138 ? 15.845 -12.244 -16.908 1.00 78.12 138 LEU A O 1
ATOM 1129 N N . PRO A 1 139 ? 14.753 -14.182 -17.206 1.00 72.25 139 PRO A N 1
ATOM 1130 C CA . PRO A 1 139 ? 13.463 -13.544 -17.464 1.00 72.25 139 PRO A CA 1
ATOM 1131 C C . PRO A 1 139 ? 12.998 -12.758 -16.230 1.00 72.25 139 PRO A C 1
ATOM 1133 O O . PRO A 1 13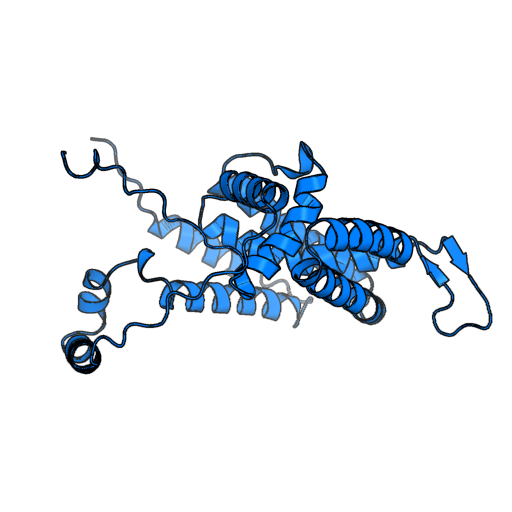9 ? 12.826 -13.328 -15.156 1.00 72.25 139 PRO A O 1
ATOM 1136 N N . GLY A 1 140 ? 12.829 -11.439 -16.367 1.00 71.75 140 GLY A N 1
ATOM 1137 C CA . GLY A 1 140 ? 12.554 -10.553 -15.228 1.00 71.75 140 GLY A CA 1
ATOM 1138 C C . GLY A 1 140 ? 13.768 -10.271 -14.334 1.00 71.75 140 GLY A C 1
ATOM 1139 O O . GLY A 1 140 ? 13.590 -9.814 -13.210 1.00 71.75 140 GLY A O 1
ATOM 1140 N N . GLY A 1 141 ? 14.986 -10.526 -14.819 1.00 72.94 141 GLY A N 1
ATOM 1141 C CA . GLY A 1 141 ? 16.251 -10.420 -14.090 1.00 72.94 141 GLY A CA 1
ATOM 1142 C C . GLY A 1 141 ? 16.718 -9.007 -13.746 1.00 72.94 141 GLY A C 1
ATOM 1143 O O . GLY A 1 141 ? 17.911 -8.804 -13.582 1.00 72.94 141 GLY A O 1
ATOM 1144 N N . ASP A 1 142 ? 15.835 -8.020 -13.641 1.00 89.50 142 ASP A N 1
ATOM 1145 C CA . ASP A 1 142 ? 16.202 -6.728 -13.065 1.00 89.50 142 ASP A CA 1
ATOM 1146 C C . ASP A 1 142 ? 15.922 -6.761 -11.561 1.00 89.50 142 ASP A C 1
ATOM 1148 O O . ASP A 1 142 ? 14.784 -6.959 -11.137 1.00 89.50 142 ASP A O 1
ATOM 1152 N N . LEU A 1 143 ? 16.949 -6.532 -10.743 1.00 93.25 143 LEU A N 1
ATOM 1153 C CA . LEU A 1 143 ? 16.756 -6.158 -9.350 1.00 93.25 143 LEU A CA 1
ATOM 1154 C C . LEU A 1 143 ? 16.408 -4.673 -9.308 1.00 93.25 143 LEU A C 1
ATOM 1156 O O . LEU A 1 143 ? 17.252 -3.813 -9.572 1.00 93.25 143 LEU A O 1
ATOM 1160 N N . THR A 1 144 ? 15.164 -4.371 -8.964 1.00 96.19 144 THR A N 1
ATOM 1161 C CA . THR A 1 144 ? 14.661 -3.001 -8.847 1.00 96.19 144 THR A CA 1
ATOM 1162 C C . THR A 1 144 ? 14.538 -2.591 -7.384 1.00 96.19 144 THR A C 1
ATOM 1164 O O . THR A 1 144 ? 14.460 -3.434 -6.482 1.00 96.19 144 THR A O 1
ATOM 1167 N N . LEU A 1 145 ? 14.488 -1.284 -7.127 1.00 97.69 145 LEU A N 1
ATOM 1168 C CA . LEU A 1 1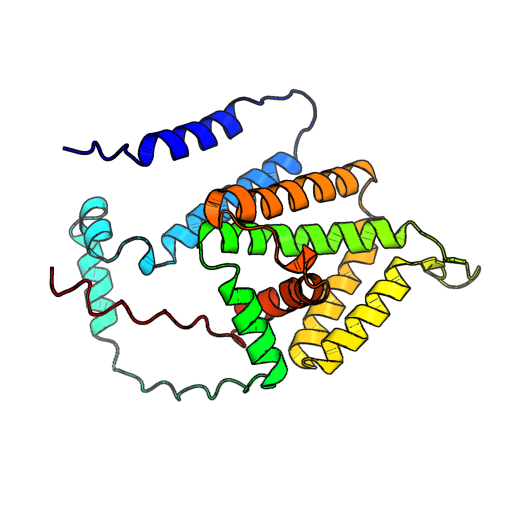45 ? 14.197 -0.761 -5.793 1.00 97.69 145 LEU A CA 1
ATOM 1169 C C . LEU A 1 145 ? 12.824 -1.241 -5.301 1.00 97.69 145 LEU A C 1
ATOM 1171 O O . LEU A 1 145 ? 12.661 -1.505 -4.111 1.00 97.69 145 LEU A O 1
ATOM 1175 N N . GLY A 1 146 ? 11.868 -1.424 -6.218 1.00 97.12 146 GLY A N 1
ATOM 1176 C CA . GLY A 1 146 ? 10.563 -2.018 -5.939 1.00 97.12 146 GLY A CA 1
ATOM 1177 C C . GLY A 1 146 ? 10.678 -3.411 -5.325 1.00 97.12 146 GLY A C 1
ATOM 1178 O O . GLY A 1 146 ? 10.086 -3.654 -4.274 1.00 97.12 146 GLY A O 1
ATOM 1179 N N . ILE A 1 147 ? 11.477 -4.307 -5.917 1.00 96.38 147 ILE A N 1
ATOM 1180 C CA . ILE A 1 147 ? 11.686 -5.670 -5.392 1.00 96.38 147 ILE A CA 1
ATOM 1181 C C . ILE A 1 147 ? 12.308 -5.621 -3.994 1.00 96.38 147 ILE A C 1
ATOM 1183 O O . ILE A 1 147 ? 11.838 -6.311 -3.091 1.00 96.38 147 ILE A O 1
ATOM 1187 N N . VAL A 1 148 ? 13.322 -4.775 -3.785 1.00 97.62 148 VAL A N 1
ATOM 1188 C CA . VAL A 1 148 ? 13.957 -4.613 -2.466 1.00 97.62 148 VAL A CA 1
ATOM 1189 C C . VAL A 1 148 ? 12.944 -4.125 -1.427 1.00 97.62 148 VAL A C 1
ATOM 1191 O O . VAL A 1 148 ? 12.820 -4.724 -0.358 1.00 97.62 148 VAL A O 1
ATOM 1194 N N . ALA A 1 149 ? 12.175 -3.081 -1.744 1.00 97.94 149 ALA A N 1
ATOM 1195 C CA . ALA A 1 149 ? 11.152 -2.543 -0.852 1.00 97.94 149 ALA A CA 1
ATOM 1196 C C . ALA A 1 149 ? 10.053 -3.574 -0.547 1.00 97.94 149 ALA A C 1
ATOM 1198 O O . ALA A 1 149 ? 9.653 -3.724 0.608 1.00 97.94 149 ALA A O 1
ATOM 1199 N N . TRP A 1 150 ? 9.603 -4.329 -1.553 1.00 97.88 150 TRP A N 1
ATOM 1200 C CA . TRP A 1 150 ? 8.616 -5.395 -1.391 1.00 97.88 150 TRP A CA 1
ATOM 1201 C C . TRP A 1 150 ? 9.123 -6.535 -0.502 1.00 97.88 150 TRP A C 1
ATOM 1203 O O . TRP A 1 150 ? 8.372 -7.002 0.353 1.00 97.88 150 TRP A O 1
ATOM 1213 N N . LEU A 1 151 ? 10.383 -6.959 -0.642 1.00 97.88 151 LEU A N 1
ATOM 1214 C CA . LEU A 1 151 ? 10.978 -7.989 0.217 1.00 97.88 151 LEU A CA 1
ATOM 1215 C C . LEU A 1 151 ? 11.071 -7.524 1.676 1.00 97.88 151 LEU A C 1
ATOM 1217 O O . LEU A 1 151 ? 10.704 -8.271 2.584 1.00 97.88 151 LEU A O 1
ATOM 1221 N N . LEU A 1 152 ? 11.504 -6.281 1.911 1.00 98.06 152 LEU A N 1
ATOM 1222 C CA . LEU A 1 152 ? 11.571 -5.700 3.255 1.00 98.06 152 LEU A CA 1
ATOM 1223 C C . LEU A 1 152 ? 10.177 -5.557 3.884 1.00 98.06 152 LEU A C 1
ATOM 1225 O O . LEU A 1 152 ? 9.983 -5.937 5.041 1.00 98.06 152 LEU A O 1
ATOM 1229 N N . ALA A 1 153 ? 9.197 -5.069 3.119 1.00 97.94 153 ALA A N 1
ATOM 1230 C CA . ALA A 1 153 ? 7.810 -4.973 3.564 1.00 97.94 153 ALA A CA 1
ATOM 1231 C C . ALA A 1 153 ? 7.218 -6.361 3.848 1.00 97.94 153 ALA A C 1
ATOM 1233 O O . ALA A 1 153 ? 6.613 -6.566 4.894 1.00 97.94 153 ALA A O 1
ATOM 1234 N N . THR A 1 154 ? 7.460 -7.341 2.975 1.00 98.25 154 THR A N 1
ATOM 1235 C CA . THR A 1 154 ? 7.034 -8.737 3.155 1.00 98.25 154 THR A CA 1
ATOM 1236 C C . THR A 1 154 ? 7.613 -9.342 4.423 1.00 98.25 154 THR A C 1
ATOM 1238 O O . THR A 1 154 ? 6.891 -9.966 5.196 1.00 98.25 154 THR A O 1
ATOM 1241 N N . LEU A 1 155 ? 8.895 -9.108 4.696 1.00 98.19 155 LEU A N 1
ATOM 1242 C CA . LEU A 1 155 ? 9.524 -9.564 5.927 1.00 98.19 155 LEU A CA 1
ATOM 1243 C C . LEU A 1 155 ? 8.879 -8.929 7.169 1.00 98.19 155 LEU A C 1
ATOM 1245 O O . LEU A 1 155 ? 8.692 -9.609 8.179 1.00 98.19 155 LEU A O 1
ATOM 1249 N N . TRP A 1 156 ? 8.534 -7.643 7.107 1.00 97.31 156 TRP A N 1
ATOM 1250 C CA . TRP A 1 156 ? 7.804 -6.970 8.181 1.00 97.31 156 TRP A CA 1
ATOM 1251 C C . TRP A 1 156 ? 6.399 -7.560 8.362 1.00 97.31 156 TRP A C 1
ATOM 1253 O O . TRP A 1 156 ? 6.020 -7.913 9.479 1.00 97.31 156 TRP A O 1
ATOM 1263 N N . TYR A 1 157 ? 5.661 -7.753 7.268 1.00 97.06 157 TYR A N 1
ATOM 1264 C CA . TYR A 1 157 ? 4.305 -8.290 7.281 1.00 97.06 157 TYR A CA 1
ATOM 1265 C C . TYR A 1 157 ? 4.242 -9.718 7.823 1.00 97.06 157 TYR A C 1
ATOM 1267 O O . TYR A 1 157 ? 3.455 -9.995 8.724 1.00 97.06 157 TYR A O 1
ATOM 1275 N N . LEU A 1 158 ? 5.105 -10.614 7.343 1.00 96.81 158 LEU A N 1
ATOM 1276 C CA . LEU A 1 158 ? 5.151 -11.999 7.814 1.00 96.81 158 LEU A CA 1
ATOM 1277 C C . LEU A 1 158 ? 5.551 -12.100 9.292 1.00 96.81 158 LEU A C 1
ATOM 1279 O O . LEU A 1 158 ? 5.125 -13.028 9.976 1.00 96.81 158 LEU A O 1
ATOM 1283 N N . ARG A 1 159 ? 6.339 -11.142 9.804 1.00 96.06 159 ARG A N 1
ATOM 1284 C CA . ARG A 1 159 ? 6.627 -11.038 11.242 1.00 96.06 159 ARG A CA 1
ATOM 1285 C C . ARG A 1 159 ? 5.443 -10.534 12.062 1.00 96.06 159 ARG A C 1
ATOM 1287 O O . ARG A 1 159 ? 5.352 -10.883 13.237 1.00 96.06 159 ARG A O 1
ATOM 1294 N N . ALA A 1 160 ? 4.584 -9.697 11.487 1.00 94.19 160 ALA A N 1
ATOM 1295 C CA . ALA A 1 160 ? 3.406 -9.177 12.169 1.00 94.19 160 ALA A CA 1
ATOM 1296 C C . ALA A 1 160 ? 2.311 -10.250 12.289 1.00 94.19 160 ALA A C 1
ATOM 1298 O O . ALA A 1 160 ? 1.821 -10.500 13.391 1.00 94.19 160 ALA A O 1
ATOM 1299 N N . ASP A 1 161 ? 1.975 -10.899 11.172 1.00 95.88 161 ASP A N 1
ATOM 1300 C CA . ASP A 1 161 ? 1.048 -12.029 11.089 1.00 95.88 161 ASP A CA 1
ATOM 1301 C C . ASP A 1 161 ? 1.279 -12.796 9.777 1.00 95.88 161 ASP A C 1
ATOM 1303 O O . ASP A 1 161 ? 1.308 -12.200 8.700 1.00 95.88 161 ASP A O 1
ATOM 1307 N N . VAL A 1 162 ? 1.436 -14.122 9.841 1.00 95.81 162 VAL A N 1
ATOM 1308 C CA . VAL A 1 162 ? 1.782 -14.935 8.659 1.00 95.81 162 VAL A CA 1
ATOM 1309 C C . VAL A 1 162 ? 0.642 -14.972 7.640 1.00 95.81 162 VAL A C 1
ATOM 1311 O O . VAL A 1 162 ? 0.893 -14.867 6.441 1.00 95.81 162 VAL A O 1
ATOM 1314 N N . LYS A 1 163 ? -0.612 -15.102 8.094 1.00 95.00 163 LYS A N 1
ATOM 1315 C CA . LYS A 1 163 ? -1.782 -15.214 7.213 1.00 95.00 163 LYS A CA 1
ATOM 1316 C C . LYS A 1 163 ? -2.028 -13.890 6.499 1.00 95.00 163 LYS A C 1
ATOM 1318 O O . LYS A 1 163 ? -2.063 -13.852 5.270 1.00 95.00 163 LYS A O 1
ATOM 1323 N N . LEU A 1 164 ? -2.195 -12.809 7.260 1.00 95.12 164 LEU A N 1
ATOM 1324 C CA . LEU A 1 164 ? -2.433 -11.478 6.701 1.00 95.12 164 LEU A CA 1
ATOM 1325 C C . LEU A 1 164 ? -1.226 -11.014 5.893 1.00 95.12 164 LEU A C 1
ATOM 1327 O O . LEU A 1 164 ? -1.389 -10.438 4.818 1.00 95.12 164 LEU A O 1
ATOM 1331 N N . GLY A 1 165 ? -0.020 -11.306 6.380 1.00 96.62 165 GLY A N 1
ATOM 1332 C CA . GLY A 1 165 ? 1.203 -10.906 5.715 1.00 96.62 165 GLY A CA 1
ATOM 1333 C C . GLY A 1 165 ? 1.384 -11.581 4.368 1.00 96.62 165 GLY A C 1
ATOM 1334 O O . GLY A 1 165 ? 1.702 -10.895 3.403 1.00 96.62 165 GLY A O 1
ATOM 1335 N N . LEU A 1 166 ? 1.078 -12.876 4.253 1.00 97.81 166 LEU A N 1
ATOM 1336 C CA . LEU A 1 166 ? 1.105 -13.565 2.965 1.00 97.81 166 LEU A CA 1
ATOM 1337 C C . LEU A 1 166 ? 0.108 -12.949 1.973 1.00 97.81 166 LEU A C 1
ATOM 1339 O O . LEU A 1 166 ? 0.470 -12.710 0.824 1.00 97.81 166 LEU A O 1
ATOM 1343 N N . ILE A 1 167 ? -1.118 -12.646 2.413 1.00 96.94 167 ILE A N 1
ATOM 1344 C CA . ILE A 1 167 ? -2.145 -12.037 1.552 1.00 96.94 167 ILE A CA 1
ATOM 1345 C C . ILE A 1 167 ? -1.681 -10.666 1.041 1.00 96.94 167 ILE A C 1
ATOM 1347 O O . ILE A 1 167 ? -1.729 -10.415 -0.163 1.00 96.94 167 ILE A O 1
ATOM 1351 N N . VAL A 1 168 ? -1.200 -9.793 1.933 1.00 97.00 168 VAL A N 1
ATOM 1352 C CA . VAL A 1 168 ? -0.707 -8.457 1.557 1.00 97.00 168 VAL A CA 1
ATOM 1353 C C . VAL A 1 168 ? 0.510 -8.565 0.638 1.00 97.00 168 VAL A C 1
ATOM 1355 O O . VAL A 1 168 ? 0.564 -7.884 -0.384 1.00 97.00 168 VAL A O 1
ATOM 1358 N N . SER A 1 169 ? 1.464 -9.444 0.948 1.00 98.06 169 SER A N 1
ATOM 1359 C CA . SER A 1 169 ? 2.669 -9.646 0.141 1.00 98.06 169 SER A CA 1
ATOM 1360 C C . SER A 1 169 ? 2.363 -10.150 -1.262 1.00 98.06 169 SER A C 1
ATOM 1362 O O . SER A 1 169 ? 2.959 -9.652 -2.215 1.00 98.06 169 SER A O 1
ATOM 1364 N N . VAL A 1 170 ? 1.425 -11.090 -1.409 1.00 97.88 170 VAL A N 1
ATOM 1365 C CA . VAL A 1 170 ? 0.969 -11.565 -2.723 1.00 97.88 170 VAL A CA 1
ATOM 1366 C C . VAL A 1 170 ? 0.255 -10.444 -3.475 1.00 97.88 170 VAL A C 1
ATOM 1368 O O . VAL A 1 170 ? 0.561 -10.213 -4.641 1.00 97.88 170 VAL A O 1
ATOM 1371 N N . ALA A 1 171 ? -0.634 -9.694 -2.817 1.00 96.38 171 ALA A N 1
ATOM 1372 C CA . ALA A 1 171 ? -1.309 -8.557 -3.441 1.00 96.38 171 ALA A CA 1
ATOM 1373 C C . ALA A 1 171 ? -0.309 -7.499 -3.947 1.00 96.38 171 ALA A C 1
ATOM 1375 O O . ALA A 1 171 ? -0.427 -7.038 -5.078 1.00 96.38 171 ALA A O 1
ATOM 1376 N N . MET A 1 172 ? 0.722 -7.173 -3.159 1.00 97.56 172 MET A N 1
ATOM 1377 C CA . MET A 1 172 ? 1.803 -6.278 -3.584 1.00 97.56 172 MET A CA 1
ATOM 1378 C C . MET A 1 172 ? 2.642 -6.864 -4.724 1.00 97.56 172 MET A C 1
ATOM 1380 O O . MET A 1 172 ? 3.032 -6.133 -5.630 1.00 97.56 172 MET A O 1
ATOM 1384 N N . ALA A 1 173 ? 2.913 -8.172 -4.712 1.00 96.88 173 ALA A N 1
ATOM 1385 C CA . ALA A 1 173 ? 3.651 -8.834 -5.786 1.00 96.88 173 ALA A CA 1
ATOM 1386 C C . ALA A 1 173 ? 2.908 -8.731 -7.132 1.00 96.88 173 ALA A C 1
ATOM 1388 O O . ALA A 1 173 ? 3.530 -8.537 -8.175 1.00 96.88 173 ALA A O 1
ATOM 1389 N N . LEU A 1 174 ? 1.573 -8.787 -7.113 1.00 96.62 174 LEU A N 1
ATOM 1390 C CA . LEU A 1 174 ? 0.742 -8.594 -8.304 1.00 96.62 174 LEU A CA 1
ATOM 1391 C C . LEU A 1 174 ? 0.802 -7.157 -8.849 1.00 96.62 174 LEU A C 1
ATOM 1393 O O . LEU A 1 174 ? 0.569 -6.952 -10.038 1.00 96.62 174 LEU A O 1
ATOM 1397 N N . CYS A 1 175 ? 1.173 -6.163 -8.035 1.00 97.12 175 CYS A N 1
ATOM 1398 C CA . CYS A 1 175 ? 1.341 -4.786 -8.502 1.00 97.12 175 CYS A CA 1
ATOM 1399 C C . CYS A 1 175 ? 2.520 -4.617 -9.476 1.00 97.12 175 CYS A C 1
ATOM 1401 O O . CYS A 1 175 ? 2.483 -3.693 -10.282 1.00 97.12 175 CYS A O 1
ATOM 1403 N N . PHE A 1 176 ? 3.535 -5.491 -9.456 1.00 95.56 176 PHE A N 1
ATOM 1404 C CA . PHE A 1 176 ? 4.673 -5.412 -10.385 1.00 95.56 176 PHE A CA 1
ATOM 1405 C C . PHE A 1 176 ? 4.269 -5.601 -11.853 1.00 95.56 176 PHE A C 1
ATOM 1407 O O . PHE A 1 176 ? 4.497 -4.689 -12.649 1.00 95.56 176 PHE A O 1
ATOM 1414 N N . PRO A 1 177 ? 3.666 -6.739 -12.262 1.00 94.94 177 PRO A N 1
ATOM 1415 C CA . PRO A 1 177 ? 3.235 -6.903 -13.646 1.00 94.94 177 PRO A CA 1
ATOM 1416 C C . PRO A 1 177 ? 2.170 -5.872 -14.031 1.00 94.94 177 PRO A C 1
ATOM 1418 O O . PRO A 1 177 ? 2.251 -5.325 -15.125 1.00 94.94 177 PRO A O 1
ATOM 1421 N N . LEU A 1 178 ? 1.241 -5.531 -13.126 1.00 95.12 178 LEU A N 1
ATOM 1422 C CA . LEU A 1 178 ? 0.244 -4.486 -13.380 1.00 95.12 178 LEU A CA 1
ATOM 1423 C C . LEU A 1 178 ? 0.907 -3.138 -13.683 1.00 95.12 178 LEU A C 1
ATOM 1425 O O . LEU A 1 178 ? 0.621 -2.535 -14.710 1.00 95.12 178 LEU A O 1
ATOM 1429 N N . GLY A 1 179 ? 1.847 -2.696 -12.846 1.00 95.75 179 GLY A N 1
ATOM 1430 C CA . GLY A 1 179 ? 2.576 -1.446 -13.046 1.00 95.75 179 GLY A CA 1
ATOM 1431 C C . GLY A 1 179 ? 3.373 -1.413 -14.352 1.00 95.75 179 GLY A C 1
ATOM 1432 O O . GLY A 1 179 ? 3.413 -0.378 -15.009 1.00 95.75 179 GLY A O 1
ATOM 1433 N N . ARG A 1 180 ? 3.960 -2.544 -14.766 1.00 93.88 180 ARG A N 1
ATOM 1434 C CA . ARG A 1 180 ? 4.707 -2.672 -16.034 1.00 93.88 180 ARG A CA 1
ATOM 1435 C C . ARG A 1 180 ? 3.813 -2.641 -17.275 1.00 93.88 180 ARG A C 1
ATOM 1437 O O . ARG A 1 180 ? 4.282 -2.256 -18.340 1.00 93.88 180 ARG A O 1
ATOM 1444 N N . MET A 1 181 ? 2.554 -3.063 -17.150 1.00 95.44 181 MET A N 1
ATOM 1445 C CA . MET A 1 181 ? 1.568 -3.031 -18.237 1.00 95.44 181 MET A CA 1
ATOM 1446 C C . MET A 1 181 ? 0.936 -1.646 -18.426 1.00 95.44 181 MET A C 1
ATOM 1448 O O . MET A 1 181 ? 0.343 -1.382 -19.470 1.00 95.44 181 MET A O 1
ATOM 1452 N N . MET A 1 182 ? 1.043 -0.767 -17.429 1.00 94.00 182 MET A N 1
ATOM 1453 C CA . MET A 1 182 ? 0.457 0.568 -17.471 1.00 94.00 182 MET A CA 1
ATOM 1454 C C . MET A 1 182 ? 1.412 1.588 -18.098 1.00 94.00 182 MET A C 1
ATOM 1456 O O . MET A 1 182 ? 2.612 1.573 -17.814 1.00 94.00 182 MET A O 1
ATOM 1460 N N . PRO A 1 183 ? 0.906 2.541 -18.900 1.00 96.50 183 PRO A N 1
ATOM 1461 C CA . PRO A 1 183 ? 1.732 3.643 -19.357 1.00 96.50 183 PRO A CA 1
ATOM 1462 C C . PRO A 1 183 ? 2.064 4.575 -18.180 1.00 96.50 183 PRO A C 1
ATOM 1464 O O . PRO A 1 183 ? 1.283 4.740 -17.240 1.00 96.50 183 PRO A O 1
ATOM 1467 N N . VAL A 1 184 ? 3.230 5.224 -18.250 1.00 95.81 184 VAL A N 1
ATOM 1468 C CA . VAL A 1 184 ? 3.776 6.068 -17.168 1.00 95.81 184 VAL A CA 1
ATOM 1469 C C . VAL A 1 184 ? 2.776 7.127 -16.694 1.00 95.81 184 VAL A C 1
ATOM 1471 O O . VAL A 1 184 ? 2.621 7.332 -15.491 1.00 95.81 184 VAL A O 1
ATOM 1474 N N . TRP A 1 185 ? 2.058 7.769 -17.621 1.00 96.12 185 TRP A N 1
ATOM 1475 C CA . TRP A 1 185 ? 1.081 8.806 -17.283 1.00 96.12 185 TRP A CA 1
ATOM 1476 C C . TRP A 1 185 ? -0.067 8.268 -16.417 1.00 96.12 185 TRP A C 1
ATOM 1478 O O . TRP A 1 185 ? -0.503 8.969 -15.507 1.00 96.12 185 TRP A O 1
ATOM 1488 N N . SER A 1 186 ? -0.517 7.025 -16.637 1.00 96.38 186 SER A N 1
ATOM 1489 C CA . SER A 1 186 ? -1.582 6.408 -15.838 1.00 96.38 186 SER A CA 1
ATOM 1490 C C . SER A 1 186 ? -1.107 6.140 -14.416 1.00 96.38 186 SER A C 1
ATOM 1492 O O . SER A 1 186 ? -1.832 6.423 -13.467 1.00 96.38 186 SER A O 1
ATOM 1494 N N . VAL A 1 187 ? 0.128 5.654 -14.246 1.00 95.81 187 VAL A N 1
ATOM 1495 C CA . VAL A 1 187 ? 0.722 5.433 -12.915 1.00 95.81 187 VAL A CA 1
ATOM 1496 C C . VAL A 1 187 ? 0.860 6.757 -12.158 1.00 95.81 187 VAL A C 1
ATOM 1498 O O . VAL A 1 187 ? 0.512 6.833 -10.980 1.00 95.81 187 VAL A O 1
ATOM 1501 N N . VAL A 1 188 ? 1.296 7.823 -12.837 1.00 96.25 188 VAL A N 1
ATOM 1502 C CA . VAL A 1 188 ? 1.378 9.170 -12.249 1.00 96.25 188 VAL A CA 1
ATOM 1503 C C . VAL A 1 188 ? -0.011 9.707 -11.886 1.00 96.25 188 VAL A C 1
ATOM 1505 O O . VAL A 1 188 ? -0.185 10.258 -10.801 1.00 96.25 188 VAL A O 1
ATOM 1508 N N . ALA A 1 189 ? -1.019 9.514 -12.739 1.00 94.38 189 ALA A N 1
ATOM 1509 C CA . ALA A 1 189 ? -2.393 9.930 -12.455 1.00 94.38 189 ALA A CA 1
ATOM 1510 C C . ALA A 1 189 ? -2.985 9.188 -11.243 1.00 94.38 189 ALA A C 1
ATOM 1512 O O . ALA A 1 189 ? -3.602 9.813 -10.381 1.00 94.38 189 ALA A O 1
ATOM 1513 N N . ILE A 1 190 ? -2.742 7.878 -11.138 1.00 95.25 190 ILE A N 1
ATOM 1514 C CA . ILE A 1 190 ? -3.091 7.043 -9.977 1.00 95.25 190 ILE A CA 1
ATOM 1515 C C . ILE A 1 190 ? -2.405 7.559 -8.713 1.00 95.25 190 ILE A C 1
ATOM 1517 O O . ILE A 1 190 ? -3.060 7.670 -7.677 1.00 95.25 190 ILE A O 1
ATOM 1521 N N . ALA A 1 191 ? -1.120 7.915 -8.795 1.00 95.69 191 ALA A N 1
ATOM 1522 C CA . ALA A 1 191 ? -0.387 8.482 -7.670 1.00 95.69 191 ALA A CA 1
ATOM 1523 C C . ALA A 1 191 ? -1.033 9.779 -7.180 1.00 95.69 191 ALA A C 1
ATOM 1525 O O . ALA A 1 191 ? -1.417 9.886 -6.016 1.00 95.69 191 ALA A O 1
ATOM 1526 N N . VAL A 1 192 ? -1.221 10.746 -8.079 1.00 94.62 192 VAL A N 1
ATOM 1527 C CA . VAL A 1 192 ? -1.830 12.035 -7.737 1.00 94.62 192 VAL A CA 1
ATOM 1528 C C . VAL A 1 192 ? -3.244 11.837 -7.184 1.00 94.62 192 VAL A C 1
ATOM 1530 O O . VAL A 1 192 ? -3.557 12.345 -6.110 1.00 94.62 192 VAL A O 1
ATOM 1533 N N . GLY A 1 193 ? -4.089 11.059 -7.863 1.00 92.06 193 GLY A N 1
ATOM 1534 C CA . GLY A 1 193 ? -5.472 10.819 -7.449 1.00 92.06 193 GLY A CA 1
ATOM 1535 C C . GLY A 1 193 ? -5.587 10.102 -6.102 1.00 92.06 193 GLY A C 1
ATOM 1536 O O . GLY A 1 193 ? -6.350 10.539 -5.240 1.00 92.06 193 GLY A O 1
ATOM 1537 N N . GLY A 1 194 ? -4.805 9.039 -5.894 1.00 92.56 194 GLY A N 1
ATOM 1538 C CA . GLY A 1 194 ? -4.787 8.274 -4.647 1.00 92.56 194 GLY A CA 1
ATOM 1539 C C . GLY A 1 194 ? -4.412 9.144 -3.450 1.00 92.56 194 GLY A C 1
ATOM 1540 O O . GLY A 1 194 ? -5.155 9.194 -2.466 1.00 92.56 194 GLY A O 1
ATOM 1541 N N . TRP A 1 195 ? -3.316 9.901 -3.564 1.00 92.75 195 TRP A N 1
ATOM 1542 C CA . TRP A 1 195 ? -2.891 10.821 -2.509 1.00 92.75 195 TRP A CA 1
ATOM 1543 C C . TRP A 1 195 ? -3.892 11.949 -2.278 1.00 92.75 195 TRP A C 1
ATOM 1545 O O . TRP A 1 195 ? -4.212 12.231 -1.127 1.00 92.75 195 TRP A O 1
ATOM 1555 N N . LEU A 1 196 ? -4.447 12.564 -3.328 1.00 90.38 196 LEU A N 1
ATOM 1556 C CA . LEU A 1 196 ? -5.460 13.612 -3.166 1.00 90.38 196 LEU A CA 1
ATOM 1557 C C . LEU A 1 196 ? -6.686 13.103 -2.399 1.00 90.38 196 LEU A C 1
ATOM 1559 O O . LEU A 1 196 ? -7.128 13.763 -1.462 1.00 90.38 196 LEU A O 1
ATOM 1563 N N . ILE A 1 197 ? -7.207 11.922 -2.746 1.00 89.38 197 ILE A N 1
ATOM 1564 C CA . ILE A 1 197 ? -8.360 11.315 -2.064 1.00 89.38 197 ILE A CA 1
ATOM 1565 C C . ILE A 1 197 ? -8.033 11.018 -0.595 1.00 89.38 197 ILE A C 1
ATOM 1567 O O . ILE A 1 197 ? -8.830 11.335 0.293 1.00 89.38 197 ILE A O 1
ATOM 1571 N N . GLN A 1 198 ? -6.864 10.433 -0.320 1.00 90.06 198 GLN A N 1
ATOM 1572 C CA . GLN A 1 198 ? -6.473 10.066 1.040 1.00 90.06 198 GLN A CA 1
ATOM 1573 C C . GLN A 1 198 ? -6.229 11.295 1.926 1.00 90.06 198 GLN A C 1
ATOM 1575 O O . GLN A 1 198 ? -6.752 11.378 3.040 1.00 90.06 198 GLN A O 1
ATOM 1580 N N . LEU A 1 199 ? -5.484 12.278 1.416 1.00 90.12 199 LEU A N 1
ATOM 1581 C CA . LEU A 1 199 ? -5.165 13.513 2.132 1.00 90.12 199 LEU A CA 1
ATOM 1582 C C . LEU A 1 199 ? -6.406 14.391 2.331 1.00 90.12 199 LEU A C 1
ATOM 1584 O O . LEU A 1 199 ? -6.583 14.948 3.414 1.00 90.12 199 LEU A O 1
ATOM 1588 N N . ALA A 1 200 ? -7.303 14.470 1.340 1.00 86.75 200 ALA A N 1
ATOM 1589 C CA . ALA A 1 200 ? -8.592 15.146 1.498 1.00 86.75 200 ALA A CA 1
ATOM 1590 C C . ALA A 1 200 ? -9.446 14.479 2.587 1.00 86.75 200 ALA A C 1
ATOM 1592 O O . ALA A 1 200 ? -10.070 15.179 3.383 1.00 86.75 200 ALA A O 1
ATOM 1593 N N . GLY A 1 201 ? -9.414 13.142 2.666 1.00 85.69 201 GLY A N 1
ATOM 1594 C CA . GLY A 1 201 ? -9.984 12.349 3.760 1.00 85.69 201 GLY A CA 1
ATOM 1595 C C . GLY A 1 201 ? -9.623 12.905 5.142 1.00 85.69 201 GLY A C 1
ATOM 1596 O O . GLY A 1 201 ? -10.486 13.285 5.941 1.00 85.69 201 GLY A O 1
ATOM 1597 N N . HIS A 1 202 ? -8.321 13.018 5.386 1.00 88.94 202 HIS A N 1
ATOM 1598 C CA . HIS A 1 202 ? -7.777 13.535 6.636 1.00 88.94 202 HIS A CA 1
ATOM 1599 C C . HIS A 1 202 ? -8.098 15.014 6.866 1.00 88.94 202 HIS A C 1
ATOM 1601 O O . HIS A 1 202 ? -8.560 15.386 7.945 1.00 88.94 202 HIS A O 1
ATOM 1607 N N . ALA A 1 203 ? -7.884 15.859 5.857 1.00 86.62 203 ALA A N 1
ATOM 1608 C CA . ALA A 1 203 ? -8.028 17.304 5.997 1.00 86.62 203 ALA A CA 1
ATOM 1609 C C . ALA A 1 203 ? -9.482 17.731 6.253 1.00 86.62 203 ALA A C 1
ATOM 1611 O O . ALA A 1 203 ? -9.736 18.584 7.103 1.00 86.62 203 ALA A O 1
ATOM 1612 N N . VAL A 1 204 ? -10.440 17.136 5.535 1.00 85.56 204 VAL A N 1
ATOM 1613 C CA . VAL A 1 204 ? -11.848 17.553 5.575 1.00 85.56 204 VAL A CA 1
ATOM 1614 C C . VAL A 1 204 ? -12.587 16.933 6.759 1.00 85.56 204 VAL A C 1
ATOM 1616 O O . VAL A 1 204 ? -13.323 17.637 7.454 1.00 85.56 204 VAL A O 1
ATOM 1619 N N . TRP A 1 205 ? -12.408 15.629 6.997 1.00 87.19 205 TRP A N 1
ATOM 1620 C CA . TRP A 1 205 ? -13.251 14.887 7.938 1.00 87.19 205 TRP A CA 1
ATOM 1621 C C . TRP A 1 205 ? -12.602 14.633 9.296 1.00 87.19 205 TRP A C 1
ATOM 1623 O O . TRP A 1 205 ? -13.289 14.755 10.306 1.00 87.19 205 TRP A O 1
ATOM 1633 N N . GLU A 1 206 ? -11.305 14.324 9.345 1.00 86.31 206 GLU A N 1
ATOM 1634 C CA . GLU A 1 206 ? -10.603 14.160 10.630 1.00 86.31 206 GLU A CA 1
ATOM 1635 C C . GLU A 1 206 ? -10.062 15.487 11.168 1.00 86.31 206 GLU A C 1
ATOM 1637 O O . GLU A 1 206 ? -9.880 15.632 12.376 1.00 86.31 206 GLU A O 1
ATOM 1642 N N . LYS A 1 207 ? -9.792 16.454 10.278 1.00 88.50 207 LYS A N 1
ATOM 1643 C CA . LYS A 1 207 ? -9.113 17.727 10.584 1.00 88.50 207 LYS A CA 1
ATOM 1644 C C . LYS A 1 207 ? -7.784 17.513 11.319 1.00 88.50 207 LYS A C 1
ATOM 1646 O O . LYS A 1 207 ? -7.389 18.306 12.171 1.00 88.50 207 LYS A O 1
ATOM 1651 N N . LYS A 1 208 ? -7.107 16.412 10.995 1.00 83.88 208 LYS A N 1
ATOM 1652 C CA . LYS A 1 208 ? -5.823 15.990 11.559 1.00 83.88 208 LYS A CA 1
ATOM 1653 C C . LYS A 1 208 ? -4.878 15.631 10.426 1.00 83.88 208 LYS A C 1
ATOM 1655 O O . LYS A 1 208 ? -5.323 15.224 9.356 1.00 83.88 208 LYS A O 1
ATOM 1660 N N . SER A 1 209 ? -3.579 15.768 10.666 1.00 84.75 209 SER A N 1
ATOM 1661 C CA . SER A 1 209 ? -2.573 15.281 9.730 1.00 84.75 209 SER A CA 1
ATOM 1662 C C . SER A 1 209 ? -2.599 13.746 9.650 1.00 84.75 209 SER A C 1
ATOM 1664 O O . SER A 1 209 ? -2.944 13.081 10.633 1.00 84.75 209 SER A O 1
ATOM 1666 N N . PRO A 1 210 ? -2.223 13.167 8.498 1.00 87.31 210 PRO A N 1
ATOM 1667 C CA . PRO A 1 210 ? -2.057 11.728 8.374 1.00 87.31 210 PRO A CA 1
ATOM 1668 C C . PRO A 1 210 ? -1.013 11.191 9.353 1.00 87.31 210 PRO A C 1
ATOM 1670 O O . PRO A 1 210 ? 0.094 11.722 9.458 1.00 87.31 210 PRO A O 1
ATOM 1673 N N . SER A 1 211 ? -1.339 10.097 10.032 1.00 86.50 211 SER A N 1
ATOM 1674 C CA . SER A 1 211 ? -0.484 9.528 11.077 1.00 86.50 211 SER A CA 1
ATOM 1675 C C . SER A 1 211 ? 0.818 8.909 10.546 1.00 86.50 211 SER A C 1
ATOM 1677 O O . SER A 1 211 ? 1.795 8.796 11.280 1.00 86.50 211 SER A O 1
ATOM 1679 N N . PHE A 1 212 ? 0.899 8.584 9.251 1.00 85.25 212 PHE A N 1
ATOM 1680 C CA . PHE A 1 212 ? 2.156 8.114 8.658 1.00 85.25 212 PHE A CA 1
ATOM 1681 C C . PHE A 1 212 ? 3.246 9.196 8.599 1.00 85.25 212 PHE A C 1
ATOM 1683 O O . PHE A 1 212 ? 4.425 8.861 8.523 1.00 85.25 212 PHE A O 1
ATOM 1690 N N . LEU A 1 213 ? 2.874 10.485 8.660 1.00 84.44 213 LEU A N 1
ATOM 1691 C CA . LEU A 1 213 ? 3.839 11.589 8.710 1.00 84.44 213 LEU A CA 1
ATOM 1692 C C . LEU A 1 213 ? 4.601 11.628 10.037 1.00 84.44 213 LEU A C 1
ATOM 1694 O O . LEU A 1 213 ? 5.720 12.128 10.084 1.00 84.44 213 LEU A O 1
ATOM 1698 N N . THR A 1 214 ? 4.001 11.114 11.111 1.00 83.25 214 THR A N 1
ATOM 1699 C CA . THR A 1 214 ? 4.642 11.027 12.427 1.00 83.25 214 THR A CA 1
ATOM 1700 C C . THR A 1 214 ? 5.260 9.654 12.667 1.00 83.25 214 THR A C 1
ATOM 1702 O O . THR A 1 214 ? 6.269 9.555 13.362 1.00 83.25 214 THR A O 1
ATOM 1705 N N . ASN A 1 215 ? 4.695 8.596 12.080 1.00 86.62 215 ASN A N 1
ATOM 1706 C CA . ASN A 1 215 ? 5.211 7.240 12.191 1.00 86.62 215 ASN A CA 1
ATOM 1707 C C . ASN A 1 215 ? 5.077 6.476 10.868 1.00 86.62 215 ASN A C 1
ATOM 1709 O O . ASN A 1 215 ? 3.996 6.006 10.519 1.00 86.62 215 ASN A O 1
ATOM 1713 N N . MET A 1 216 ? 6.197 6.250 10.178 1.00 87.50 216 MET A N 1
ATOM 1714 C CA . MET A 1 216 ? 6.223 5.539 8.893 1.00 87.50 216 MET A CA 1
ATOM 1715 C C . MET A 1 216 ? 5.618 4.124 8.964 1.00 87.50 216 MET A C 1
ATOM 1717 O O . MET A 1 216 ? 5.107 3.618 7.968 1.00 87.50 216 MET A O 1
ATOM 1721 N N . VAL A 1 217 ? 5.606 3.483 10.140 1.00 90.00 217 VAL A N 1
ATOM 1722 C CA . VAL A 1 217 ? 4.988 2.158 10.323 1.00 90.00 217 VAL A CA 1
ATOM 1723 C C . VAL A 1 217 ? 3.481 2.197 10.040 1.00 90.00 217 VAL A C 1
ATOM 1725 O O . VAL A 1 217 ? 2.933 1.216 9.543 1.00 90.00 217 VAL A O 1
ATOM 1728 N N . HIS A 1 218 ? 2.801 3.328 10.260 1.00 89.38 218 HIS A N 1
ATOM 1729 C CA . HIS A 1 218 ? 1.381 3.475 9.910 1.00 89.38 218 HIS A CA 1
ATOM 1730 C C . HIS A 1 218 ? 1.114 3.330 8.408 1.00 89.38 218 HIS A C 1
ATOM 1732 O O . HIS A 1 218 ? 0.039 2.858 8.037 1.00 89.38 218 HIS A O 1
ATOM 1738 N N . ALA A 1 219 ? 2.090 3.642 7.547 1.00 91.31 219 ALA A N 1
ATOM 1739 C CA . ALA A 1 219 ? 1.971 3.385 6.111 1.00 91.31 219 ALA A CA 1
ATOM 1740 C C . ALA A 1 219 ? 1.933 1.878 5.798 1.00 91.31 219 ALA A C 1
ATOM 1742 O O . ALA A 1 219 ? 1.194 1.458 4.910 1.00 91.31 219 ALA A O 1
ATOM 1743 N N . LEU A 1 220 ? 2.676 1.058 6.553 1.00 94.25 220 LEU A N 1
ATOM 1744 C CA . LEU A 1 220 ? 2.648 -0.405 6.433 1.00 94.25 220 LEU A CA 1
ATOM 1745 C C . LEU A 1 220 ? 1.387 -1.002 7.071 1.00 94.25 220 LEU A C 1
ATOM 1747 O O . LEU A 1 220 ? 0.831 -1.972 6.570 1.00 94.25 220 LEU A O 1
ATOM 1751 N N . ILE A 1 221 ? 0.884 -0.419 8.160 1.00 95.25 221 ILE A N 1
ATOM 1752 C CA . ILE A 1 221 ? -0.308 -0.942 8.844 1.00 95.25 221 ILE A CA 1
ATOM 1753 C C . ILE A 1 221 ? -1.559 -0.843 7.964 1.00 95.25 221 ILE A C 1
ATOM 1755 O O . ILE A 1 221 ? -2.358 -1.776 7.964 1.00 95.25 221 ILE A O 1
ATOM 1759 N N . GLY A 1 222 ? -1.721 0.233 7.188 1.00 93.44 222 GLY A N 1
ATOM 1760 C CA . GLY A 1 222 ? -2.913 0.473 6.362 1.00 93.44 222 GLY A CA 1
ATOM 1761 C C . GLY A 1 222 ? -3.315 -0.704 5.453 1.00 93.44 222 GLY A C 1
ATOM 1762 O O . GLY A 1 222 ? -4.444 -1.188 5.570 1.00 93.44 222 GLY A O 1
ATOM 1763 N N . PRO A 1 223 ? -2.424 -1.214 4.576 1.00 95.56 223 PRO A N 1
ATOM 1764 C CA . PRO A 1 223 ? -2.705 -2.378 3.731 1.00 95.56 223 PRO A CA 1
ATOM 1765 C C . PRO A 1 223 ? -3.106 -3.632 4.515 1.00 95.56 223 PRO A C 1
ATOM 1767 O O . PRO A 1 223 ? -4.068 -4.311 4.156 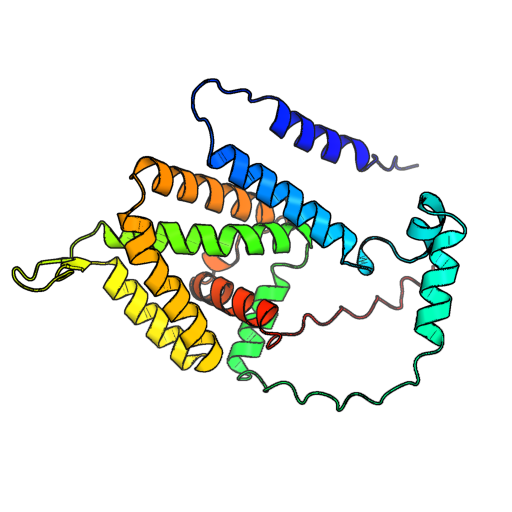1.00 95.56 223 PRO A O 1
ATOM 1770 N N . MET A 1 224 ? -2.408 -3.927 5.613 1.00 95.62 224 MET A N 1
ATOM 1771 C CA . MET A 1 224 ? -2.694 -5.110 6.425 1.00 95.62 224 MET A CA 1
ATOM 1772 C C . MET A 1 224 ? -4.010 -4.983 7.196 1.00 95.62 224 MET A C 1
ATOM 1774 O O . MET A 1 224 ? -4.776 -5.942 7.262 1.00 95.62 224 MET A O 1
ATOM 1778 N N . PHE A 1 225 ? -4.308 -3.792 7.716 1.00 93.88 225 PHE A N 1
ATOM 1779 C CA . PHE A 1 225 ? -5.582 -3.469 8.351 1.00 93.88 225 PHE A CA 1
ATOM 1780 C C . PHE A 1 225 ? -6.749 -3.618 7.365 1.00 93.88 225 PHE A C 1
ATOM 1782 O O . PHE A 1 225 ? -7.777 -4.206 7.698 1.00 93.88 225 PHE A O 1
ATOM 1789 N N . PHE A 1 226 ? -6.582 -3.142 6.126 1.00 91.69 226 PHE A N 1
ATOM 1790 C CA . PHE A 1 226 ? -7.580 -3.301 5.068 1.00 91.69 226 PHE A CA 1
ATOM 1791 C C . PHE A 1 226 ? -7.875 -4.778 4.771 1.00 91.69 226 PHE A C 1
ATOM 1793 O O . PHE A 1 226 ? -9.043 -5.166 4.715 1.00 91.69 226 PHE A O 1
ATOM 1800 N N . VAL A 1 227 ? -6.837 -5.615 4.658 1.00 92.19 227 VAL A N 1
ATOM 1801 C CA . VAL A 1 227 ? -7.008 -7.067 4.497 1.00 92.19 227 VAL A CA 1
ATOM 1802 C C . VAL A 1 227 ? -7.712 -7.670 5.710 1.00 92.19 227 VAL A C 1
ATOM 1804 O O . VAL A 1 227 ? -8.690 -8.387 5.525 1.00 92.19 227 VAL A O 1
ATOM 1807 N N . ALA A 1 228 ? -7.291 -7.332 6.932 1.00 91.44 228 ALA A N 1
ATOM 1808 C CA . ALA A 1 228 ? -7.888 -7.851 8.164 1.00 91.44 228 ALA A CA 1
ATOM 1809 C C . ALA A 1 228 ? -9.386 -7.522 8.297 1.00 91.44 228 ALA A C 1
ATOM 1811 O O . ALA A 1 228 ? -10.153 -8.326 8.832 1.00 91.44 228 ALA A O 1
ATOM 1812 N N . LEU A 1 229 ? -9.820 -6.360 7.795 1.00 88.19 229 LEU A N 1
ATOM 1813 C CA . LEU A 1 229 ? -11.238 -6.003 7.720 1.00 88.19 229 LEU A CA 1
ATOM 1814 C C . LEU A 1 229 ? -12.009 -6.884 6.732 1.00 88.19 229 LEU A C 1
ATOM 1816 O O . LEU A 1 229 ? -13.127 -7.296 7.034 1.00 88.19 229 LEU A O 1
ATOM 1820 N N . ILE A 1 230 ? -11.436 -7.168 5.560 1.00 87.88 230 ILE A N 1
ATOM 1821 C CA . ILE A 1 230 ? -12.086 -7.979 4.518 1.00 87.88 230 ILE A CA 1
ATOM 1822 C C . ILE A 1 230 ? -12.135 -9.456 4.917 1.00 87.88 230 ILE A C 1
ATOM 1824 O O . ILE A 1 230 ? -13.135 -10.129 4.677 1.00 87.88 230 ILE A O 1
ATOM 1828 N N . THR A 1 231 ? -11.080 -9.968 5.549 1.00 86.81 231 THR A N 1
ATOM 1829 C CA . THR A 1 231 ? -11.002 -11.362 6.005 1.00 86.81 231 THR A CA 1
ATOM 1830 C C . THR A 1 231 ? -11.748 -11.607 7.320 1.00 86.81 231 THR A C 1
ATOM 1832 O O . THR A 1 231 ? -11.947 -12.762 7.706 1.00 86.81 231 THR A O 1
ATOM 1835 N N . GLY A 1 232 ? -12.176 -10.541 8.006 1.00 85.19 232 GLY A N 1
ATOM 1836 C CA . GLY A 1 232 ? -12.884 -10.598 9.286 1.00 85.19 232 GLY A CA 1
ATOM 1837 C C . GLY A 1 232 ? -11.988 -10.882 10.498 1.00 85.19 232 GLY A C 1
ATOM 1838 O O . GLY A 1 232 ? -12.509 -11.155 11.584 1.00 85.19 232 GLY A O 1
ATOM 1839 N N . ASP A 1 233 ? -10.664 -10.814 10.328 1.00 86.56 233 ASP A N 1
ATOM 1840 C CA . ASP A 1 233 ? -9.682 -11.005 11.403 1.00 86.56 233 ASP A CA 1
ATOM 1841 C C . ASP A 1 233 ? -9.644 -9.804 12.369 1.00 86.56 233 ASP A C 1
ATOM 1843 O O . ASP A 1 233 ? -9.310 -9.974 13.538 1.00 86.56 233 ASP A O 1
ATOM 1847 N N . TYR A 1 234 ? -10.064 -8.609 11.929 1.00 86.62 234 TYR A N 1
ATOM 1848 C CA . TYR A 1 234 ? -10.248 -7.441 12.798 1.00 86.62 234 TYR A CA 1
ATOM 1849 C C . TYR A 1 234 ? -11.725 -7.043 12.920 1.00 86.62 234 TYR A C 1
ATOM 1851 O O . TYR A 1 234 ? -12.450 -6.940 11.929 1.00 86.62 234 TYR A O 1
ATOM 1859 N N . ALA A 1 235 ? -12.179 -6.797 14.152 1.00 79.31 235 ALA A N 1
ATOM 1860 C CA . ALA A 1 235 ? -13.521 -6.302 14.443 1.00 79.31 235 ALA A CA 1
ATOM 1861 C C . ALA A 1 235 ? -13.449 -4.838 14.874 1.00 79.31 235 ALA A C 1
ATOM 1863 O O . ALA A 1 235 ? -12.859 -4.527 15.908 1.00 79.31 235 ALA A O 1
ATOM 1864 N N . ILE A 1 236 ? -14.112 -3.951 14.133 1.00 75.94 236 ILE A N 1
ATOM 1865 C CA . ILE A 1 236 ? -14.339 -2.589 14.610 1.00 75.94 236 ILE A CA 1
ATOM 1866 C C . ILE A 1 236 ? -15.322 -2.679 15.779 1.00 75.94 236 ILE A C 1
ATOM 1868 O O . ILE A 1 236 ? -16.495 -2.997 15.585 1.00 75.94 236 ILE A O 1
ATOM 1872 N N . LYS A 1 237 ? -14.845 -2.425 16.999 1.00 69.94 237 LYS A N 1
ATOM 1873 C CA . LYS A 1 237 ? -15.728 -2.295 18.160 1.00 69.94 237 LYS A CA 1
ATOM 1874 C C . LYS A 1 237 ? -16.527 -1.004 17.997 1.00 69.94 237 LYS A C 1
ATOM 1876 O O . LYS A 1 237 ? -15.943 0.064 17.818 1.00 69.94 237 LYS A O 1
ATOM 1881 N N . SER A 1 238 ? -17.853 -1.090 18.064 1.00 51.41 238 SER A N 1
ATOM 1882 C CA . SER A 1 238 ? -18.676 0.099 18.266 1.00 51.41 238 SER A CA 1
ATOM 1883 C C . SER A 1 238 ? -18.253 0.727 19.590 1.00 51.41 238 SER A C 1
ATOM 1885 O O . SER A 1 238 ? -18.275 0.047 20.620 1.00 51.41 238 SER A O 1
ATOM 1887 N N . GLN A 1 239 ? -17.854 1.999 19.569 1.00 47.00 239 GLN A N 1
ATOM 1888 C CA . GLN A 1 239 ? -17.747 2.772 20.804 1.00 47.00 239 GLN A CA 1
ATOM 1889 C C . GLN A 1 239 ? -19.085 2.623 21.544 1.00 47.00 239 GLN A C 1
ATOM 1891 O O . GLN A 1 239 ? -20.128 2.726 20.885 1.00 47.00 239 GLN A O 1
ATOM 1896 N N . PRO A 1 240 ? -19.094 2.330 22.857 1.00 40.31 240 PRO A N 1
ATOM 1897 C CA . PRO A 1 240 ? -20.331 2.364 23.618 1.00 40.31 240 PRO A CA 1
ATOM 1898 C C . PRO A 1 240 ? -20.980 3.717 23.345 1.00 40.31 240 PRO A C 1
ATOM 1900 O O . PRO A 1 240 ? -20.302 4.743 23.451 1.00 40.31 240 PRO A O 1
ATOM 1903 N N . MET A 1 241 ? -22.254 3.724 22.940 1.00 42.91 241 MET A N 1
ATOM 1904 C CA . MET A 1 241 ? -23.012 4.968 22.943 1.00 42.91 241 MET A CA 1
ATOM 1905 C C . MET A 1 241 ? -22.830 5.566 24.328 1.00 42.91 241 MET A C 1
ATOM 1907 O O . MET A 1 241 ? -23.130 4.919 25.331 1.00 42.91 241 MET A O 1
ATOM 1911 N N . ASP A 1 242 ? -22.269 6.765 24.354 1.00 45.62 242 ASP A N 1
ATOM 1912 C CA . ASP A 1 242 ? -22.240 7.614 25.520 1.00 45.62 242 ASP A CA 1
ATOM 1913 C C . ASP A 1 242 ? -23.642 7.588 26.163 1.00 45.62 242 ASP A C 1
ATOM 1915 O O . ASP A 1 242 ? -24.608 8.145 25.640 1.00 45.62 242 ASP A O 1
ATOM 1919 N N . ALA A 1 243 ? -23.751 6.892 27.298 1.00 45.75 243 ALA A N 1
ATOM 1920 C CA . ALA A 1 243 ? -24.978 6.754 28.074 1.00 45.75 243 ALA A CA 1
ATOM 1921 C C . ALA A 1 243 ? -25.406 8.080 28.743 1.00 45.75 243 ALA A C 1
ATOM 1923 O O . ALA A 1 243 ? -26.408 8.115 29.458 1.00 45.75 243 ALA A O 1
ATOM 1924 N N . SER A 1 244 ? -24.667 9.174 28.531 1.00 45.44 244 SER A N 1
ATOM 1925 C CA . SER A 1 244 ? -25.061 10.532 28.908 1.00 45.44 244 SER A CA 1
ATOM 1926 C C . SER A 1 244 ? -25.963 11.200 27.866 1.00 45.44 244 SER A C 1
ATOM 1928 O O . SER A 1 244 ? -26.764 12.057 28.236 1.00 45.44 244 SER A O 1
ATOM 1930 N N . ALA A 1 245 ? -25.959 10.745 26.605 1.00 44.94 245 ALA A N 1
ATOM 1931 C CA . ALA A 1 245 ? -26.829 11.289 25.558 1.00 44.94 245 ALA A CA 1
ATOM 1932 C C . ALA A 1 245 ? -28.307 10.856 25.679 1.00 44.94 245 ALA A C 1
ATOM 1934 O O . ALA A 1 245 ? -29.166 11.429 25.016 1.00 44.94 245 ALA A O 1
ATOM 1935 N N . SER A 1 246 ? -28.627 9.873 26.532 1.00 43.66 246 SER A N 1
ATOM 1936 C CA . SER A 1 246 ? -30.009 9.444 26.812 1.00 43.66 246 SER A CA 1
ATOM 1937 C C . SER A 1 246 ? -30.600 10.070 28.084 1.00 43.66 246 SER A C 1
ATOM 1939 O O . SER A 1 246 ? -31.633 9.605 28.565 1.00 43.66 246 SER A O 1
ATOM 1941 N N . ARG A 1 247 ? -29.925 11.066 28.679 1.00 49.16 247 ARG A N 1
ATOM 1942 C CA . ARG A 1 247 ? -30.367 11.766 29.901 1.00 49.16 247 ARG A CA 1
ATOM 1943 C C . ARG A 1 247 ? -30.627 13.268 29.700 1.00 49.16 247 ARG A C 1
ATOM 1945 O O . ARG A 1 247 ? -30.745 13.976 30.697 1.00 49.16 247 ARG A O 1
ATOM 1952 N N . ALA A 1 248 ? -30.707 13.746 28.456 1.00 40.94 248 ALA A N 1
ATOM 1953 C CA . ALA A 1 248 ? -30.987 15.146 28.119 1.00 40.94 248 ALA A CA 1
ATOM 1954 C C . ALA A 1 248 ? -32.341 15.304 27.421 1.00 40.94 248 ALA A C 1
ATOM 1956 O O . ALA A 1 248 ? -32.659 14.446 26.567 1.00 40.94 248 ALA A O 1
#

Foldseek 3Di:
DDDDDDPVVVVVVVVVVVVPPPPPDDDDDVVVLVVVLVVVVVVVCVVDCVNDHVVVVCVPPPPVVVVVVVVVVPDPPPPDPPPPQPQFDVVLVVLLVVLVVLQPFPLLVSLLLSLLLLQLLLVLLVQQVAFPDADPPDDVRTDTSSVVVLVVLLVVLCVRPVVLSVVLSVSSVVSHVVSVPDDPVVSVVSNVVSCVSNQCSCCVGSVDGDCCVVPVVSSSSSSSSSSCVVVVSDDDDDDPPPPVVVVD

Sequence (248 aa):
MVERSRPHRFMTCFIKLMSYHRLPHVEGEFQVAVDAVRCALTQQYLRDPHLGGPGVFRQEFGASGQEILAEFSYLPHTDFPTRTRPMLNPRLQALFDDYFSSHQHPINRLTHKVAIPVIVLHIVAMLDWVKLFSFPGLPGGDLTLGIVAWLLATLWYLRADVKLGLIVSVAMALCFPLGRMMPVWSVVAIAVGGWLIQLAGHAVWEKKSPSFLTNMVHALIGPMFFVALITGDYAIKSQPMDASASRA

pLDDT: mean 72.3, std 24.62, range [30.55, 98.38]

InterPro domains:
  IPR009305 2-hydroxy-palmitic acid dioxygenase Mpo1-like [PF06127] (93-231)
  IPR009305 2-hydroxy-palmitic acid dioxygenase Mpo1-like [PTHR28026] (92-229)